Protein AF-A0A7J8NLB6-F1 (afdb_monomer_lite)

Sequence (226 aa):
MDGGCLQPILPPILSEFQRLRCRVAFHALQFRPEIQILGLRMVERLRAWGQPFLAYHPGLVRDTLAYHGCAELFQDVHTELIQYRREQMIKQGIVNDELSVESHIRRENGSCPLMPEEVGLLLRAMGYPSNTIIYVAGSQTFGGQRLLIPLRAMFANVVDRTSLCSKTELSDLVGPEPPLPPDVFKMPNPKSEEQLKEEWNRAGPRPRPLPPPPDRPVYQHEKEGW

Radius of gyration: 23.79 Å; chains: 1; bounding box: 65×46×58 Å

pLDDT: mean 84.69, std 14.05, range [34.53, 98.19]

Foldseek 3Di:
DALCVPDQPDDPVCVVVSVVVVVVVVVVDDDDPLCVVVVVLLVVLLCVVVDDAAEDEQLQDLLLCLQLQQLVVDDDVSSVSSLVNVVVCVVRVNHPDDSHDDNVVSVVVPSDGDQLLVVLVVCVVVPNQQQHAYEHDDDARRVGPVSCVNVCVSHVRYDYPPRRDDPVSVVVSDDDDDDDDPPPDDDPDDDDPVRVVVVVVVDPDDPDPDPPDPPDPCPPVNVVPD

Structure (mmCIF, N/CA/C/O backbone):
data_AF-A0A7J8NLB6-F1
#
_entry.id   AF-A0A7J8NLB6-F1
#
loop_
_atom_site.group_PDB
_atom_site.id
_atom_site.type_symbol
_atom_site.label_atom_id
_atom_site.label_alt_id
_atom_site.label_comp_id
_atom_site.label_asym_id
_atom_site.label_entity_id
_atom_site.label_seq_id
_atom_site.pdbx_PDB_ins_code
_atom_site.Cartn_x
_atom_site.Cartn_y
_atom_site.Cartn_z
_atom_site.occupancy
_atom_site.B_iso_or_equiv
_atom_site.auth_seq_id
_atom_site.auth_comp_id
_atom_site.auth_asym_id
_atom_site.auth_atom_id
_atom_site.pdbx_PDB_model_num
ATOM 1 N N . MET A 1 1 ? 18.936 9.636 -6.623 1.00 37.47 1 MET A N 1
ATOM 2 C CA . MET A 1 1 ? 18.718 8.931 -5.346 1.00 37.47 1 MET A CA 1
ATOM 3 C C . MET A 1 1 ? 18.703 7.468 -5.698 1.00 37.47 1 MET A C 1
ATOM 5 O O . MET A 1 1 ? 17.736 7.005 -6.290 1.00 37.47 1 MET A O 1
ATOM 9 N N . ASP A 1 2 ? 19.836 6.816 -5.489 1.00 37.91 2 ASP A N 1
ATOM 10 C CA . ASP A 1 2 ? 20.085 5.465 -5.973 1.00 37.91 2 ASP A CA 1
ATOM 11 C C . ASP A 1 2 ? 19.178 4.483 -5.231 1.00 37.91 2 ASP A C 1
ATOM 13 O O . ASP A 1 2 ? 18.987 4.603 -4.020 1.00 37.91 2 ASP A O 1
ATOM 17 N N . GLY A 1 3 ? 18.623 3.496 -5.937 1.00 37.25 3 GLY A N 1
ATOM 18 C CA . GLY A 1 3 ? 17.772 2.431 -5.383 1.00 37.25 3 GLY A CA 1
ATOM 19 C C . GLY A 1 3 ? 18.456 1.515 -4.354 1.00 37.25 3 GLY A C 1
ATOM 20 O O . GLY A 1 3 ? 17.951 0.432 -4.065 1.00 37.25 3 GLY A O 1
ATOM 21 N N . GLY A 1 4 ? 19.588 1.933 -3.779 1.00 40.22 4 GLY A N 1
ATOM 22 C CA . GLY A 1 4 ? 20.380 1.196 -2.798 1.00 40.22 4 GLY A CA 1
ATOM 23 C C . GLY A 1 4 ? 19.650 0.897 -1.487 1.00 40.22 4 GLY A C 1
ATOM 24 O O . GLY A 1 4 ? 20.083 0.020 -0.748 1.00 40.22 4 GLY A O 1
ATOM 25 N N . CYS A 1 5 ? 18.513 1.542 -1.202 1.00 51.91 5 CYS A N 1
ATOM 26 C CA . CYS A 1 5 ? 17.708 1.244 -0.011 1.00 51.91 5 CYS A CA 1
ATOM 27 C C . CYS A 1 5 ? 17.079 -0.162 -0.019 1.00 51.91 5 CYS A C 1
ATOM 29 O O . CYS A 1 5 ? 16.681 -0.642 1.040 1.00 51.91 5 CYS A O 1
ATOM 31 N N . LEU A 1 6 ? 16.974 -0.817 -1.183 1.00 53.84 6 LEU A N 1
ATOM 32 C CA . LEU A 1 6 ? 16.398 -2.163 -1.305 1.00 53.84 6 LEU A CA 1
ATOM 33 C C . LEU A 1 6 ? 17.451 -3.266 -1.451 1.00 53.84 6 LEU A C 1
ATOM 35 O O . LEU A 1 6 ? 17.107 -4.445 -1.377 1.00 53.84 6 LEU A O 1
ATOM 39 N N . GLN A 1 7 ? 18.724 -2.913 -1.645 1.00 64.94 7 GLN A N 1
ATOM 40 C CA . GLN A 1 7 ? 19.782 -3.909 -1.768 1.00 64.94 7 GLN A CA 1
ATOM 41 C C . GLN A 1 7 ? 20.379 -4.271 -0.400 1.00 64.94 7 GLN A C 1
ATOM 43 O O . GLN A 1 7 ? 20.517 -3.410 0.476 1.00 64.94 7 GLN A O 1
ATOM 48 N N . PRO A 1 8 ? 20.756 -5.545 -0.188 1.00 71.94 8 PRO A N 1
ATOM 49 C CA . PRO A 1 8 ? 21.536 -5.941 0.974 1.00 71.94 8 PRO A CA 1
ATOM 50 C C . PRO A 1 8 ? 22.829 -5.123 1.041 1.00 71.94 8 PRO A C 1
ATOM 52 O O . PRO A 1 8 ? 23.658 -5.184 0.141 1.00 71.94 8 PRO A O 1
ATOM 55 N N . ILE A 1 9 ? 23.014 -4.371 2.125 1.00 83.81 9 ILE A N 1
ATOM 56 C CA . ILE A 1 9 ? 24.260 -3.624 2.365 1.00 83.81 9 ILE A CA 1
ATOM 57 C C . ILE A 1 9 ? 25.364 -4.581 2.852 1.00 83.81 9 ILE A C 1
ATOM 59 O O . ILE A 1 9 ? 26.550 -4.279 2.763 1.00 83.81 9 ILE A O 1
ATOM 63 N N . LEU A 1 10 ? 24.975 -5.737 3.402 1.00 85.00 10 LEU A N 1
ATOM 64 C CA . LEU A 1 10 ? 25.894 -6.774 3.860 1.00 85.00 10 LEU A CA 1
ATOM 65 C C . LEU A 1 10 ? 26.101 -7.860 2.794 1.00 85.00 10 LEU A C 1
ATOM 67 O O . LEU A 1 10 ? 25.162 -8.178 2.060 1.00 85.00 10 LEU A O 1
ATOM 71 N N . PRO A 1 11 ? 27.298 -8.479 2.744 1.00 88.81 11 PRO A N 1
ATOM 72 C CA . PRO A 1 11 ? 27.571 -9.594 1.844 1.00 88.81 11 PRO A CA 1
ATOM 73 C C . PRO A 1 11 ? 26.657 -10.800 2.137 1.00 88.81 11 PRO A C 1
ATOM 75 O O . PRO A 1 11 ? 26.217 -10.964 3.279 1.00 88.81 11 PRO A O 1
ATOM 78 N N . PRO A 1 12 ? 26.426 -11.698 1.156 1.00 87.81 12 PRO A N 1
ATOM 79 C CA . PRO A 1 12 ? 25.504 -12.833 1.295 1.00 87.81 12 PRO A CA 1
ATOM 80 C C . PRO A 1 12 ? 25.773 -13.741 2.502 1.00 87.81 12 PRO A C 1
ATOM 82 O O . PRO A 1 12 ? 24.835 -14.256 3.101 1.00 87.81 12 PRO A O 1
ATOM 85 N N . ILE A 1 13 ? 27.039 -13.889 2.912 1.00 92.62 13 ILE A N 1
ATOM 86 C CA . ILE A 1 13 ? 27.434 -14.668 4.099 1.00 92.62 13 ILE A CA 1
ATOM 87 C C . ILE A 1 13 ? 26.861 -14.112 5.417 1.00 92.62 13 ILE A C 1
ATOM 89 O O . ILE A 1 13 ? 26.764 -14.831 6.406 1.00 92.62 13 ILE A O 1
ATOM 93 N N . LEU A 1 14 ? 26.446 -12.843 5.435 1.00 92.38 14 LEU A N 1
ATOM 94 C CA . LEU A 1 14 ? 25.824 -12.167 6.574 1.00 92.38 14 LEU A CA 1
ATOM 95 C C . LEU A 1 14 ? 24.315 -11.948 6.366 1.00 92.38 14 LEU A C 1
ATOM 97 O O . LEU A 1 14 ? 23.741 -11.017 6.937 1.00 92.38 14 LEU A O 1
ATOM 101 N N . SER A 1 15 ? 23.652 -12.790 5.565 1.00 86.94 15 SER A N 1
ATOM 102 C CA . SER A 1 15 ? 22.213 -12.685 5.274 1.00 86.94 15 SER A CA 1
ATOM 103 C C . SER A 1 15 ? 21.348 -12.589 6.532 1.00 86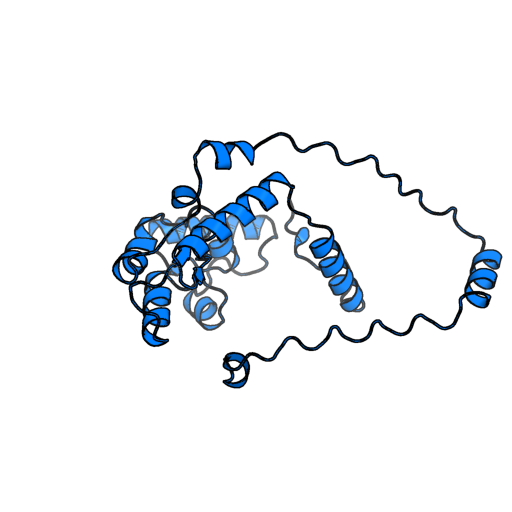.94 15 SER A C 1
ATOM 105 O O . SER A 1 15 ? 20.421 -11.782 6.583 1.00 86.94 15 SER A O 1
ATOM 107 N N . GLU A 1 16 ? 21.674 -13.356 7.574 1.00 87.06 16 GLU A N 1
ATOM 108 C CA . GLU A 1 16 ? 20.947 -13.331 8.848 1.00 87.06 16 GLU A CA 1
ATOM 109 C C . GLU A 1 16 ? 21.088 -11.989 9.573 1.00 87.06 16 GLU A C 1
ATOM 111 O O . GLU A 1 16 ? 20.113 -11.465 10.112 1.00 87.06 16 GLU A O 1
ATOM 116 N N . PHE A 1 17 ? 22.265 -11.362 9.512 1.00 86.81 17 PHE A N 1
ATOM 117 C CA . PHE A 1 17 ? 22.451 -10.019 10.057 1.00 86.81 17 PHE A CA 1
ATOM 118 C C . PHE A 1 17 ? 21.710 -8.972 9.231 1.00 86.81 17 PHE A C 1
ATOM 120 O O . PHE A 1 17 ? 21.140 -8.046 9.804 1.00 86.81 17 PHE A O 1
ATOM 127 N N . GLN A 1 18 ? 21.659 -9.114 7.904 1.00 86.06 18 GLN A N 1
ATOM 128 C CA . GLN A 1 18 ? 20.870 -8.212 7.066 1.00 86.06 18 GLN A CA 1
ATOM 129 C C . GLN A 1 18 ? 19.372 -8.337 7.385 1.00 86.06 18 GLN A C 1
ATOM 131 O O . GLN A 1 18 ? 18.700 -7.320 7.540 1.00 86.06 18 GLN A O 1
ATOM 136 N N . ARG A 1 19 ? 18.856 -9.561 7.575 1.00 84.38 19 ARG A N 1
ATOM 137 C CA . ARG A 1 19 ? 17.471 -9.808 8.018 1.00 84.38 19 ARG A CA 1
ATOM 138 C C . ARG A 1 19 ? 17.193 -9.182 9.382 1.00 84.38 19 ARG A C 1
ATOM 140 O O . ARG A 1 19 ? 16.172 -8.513 9.544 1.00 84.38 19 ARG A O 1
ATOM 147 N N . LEU A 1 20 ? 18.111 -9.345 10.338 1.00 87.00 20 LEU A N 1
ATOM 148 C CA . LEU A 1 20 ? 18.010 -8.707 11.648 1.00 87.00 20 LEU A CA 1
ATOM 149 C C . LEU A 1 20 ? 17.974 -7.180 11.519 1.00 87.00 20 LEU A C 1
ATOM 151 O O . LEU A 1 20 ? 17.089 -6.554 12.092 1.00 87.00 20 LEU A O 1
ATOM 155 N N . ARG A 1 21 ? 18.871 -6.580 10.724 1.00 87.06 21 ARG A N 1
ATOM 156 C CA . ARG A 1 21 ? 18.883 -5.132 10.454 1.00 87.06 21 ARG A CA 1
ATOM 157 C C . ARG A 1 21 ? 17.550 -4.651 9.890 1.00 87.06 21 ARG A C 1
ATOM 159 O O . ARG A 1 21 ? 17.009 -3.678 10.403 1.00 87.06 21 ARG A O 1
ATOM 166 N N . CYS A 1 22 ? 17.004 -5.336 8.885 1.00 84.50 22 CYS A N 1
ATOM 167 C CA . CYS A 1 22 ? 15.704 -4.996 8.306 1.00 84.50 22 CYS A CA 1
ATOM 168 C C . CYS A 1 22 ? 14.578 -5.087 9.344 1.00 84.50 22 CYS A C 1
ATOM 170 O O . CYS A 1 22 ? 13.753 -4.182 9.422 1.00 84.50 22 CYS A O 1
ATOM 172 N N . ARG A 1 23 ? 14.563 -6.135 10.179 1.00 85.88 23 ARG A N 1
ATOM 173 C CA . ARG A 1 23 ? 13.560 -6.297 11.241 1.00 85.88 23 ARG A CA 1
ATOM 174 C C . ARG A 1 23 ? 13.677 -5.206 12.308 1.00 85.88 23 ARG A C 1
ATOM 176 O O . ARG A 1 23 ? 12.663 -4.635 12.693 1.00 85.88 23 ARG A O 1
ATOM 183 N N . VAL A 1 24 ? 14.890 -4.884 12.762 1.00 88.75 24 VAL A N 1
ATOM 184 C CA . VAL A 1 24 ? 15.117 -3.798 13.731 1.00 88.75 24 VAL A CA 1
ATOM 185 C C . VAL A 1 24 ? 14.703 -2.454 13.138 1.00 88.75 24 VAL A C 1
ATOM 187 O O . VAL A 1 24 ? 13.986 -1.713 13.798 1.00 88.75 24 VAL A O 1
ATOM 190 N N . ALA A 1 25 ? 15.080 -2.164 11.890 1.00 87.56 25 ALA A N 1
ATOM 191 C CA . ALA A 1 25 ? 14.668 -0.942 11.205 1.00 87.56 25 ALA A CA 1
ATOM 192 C C . A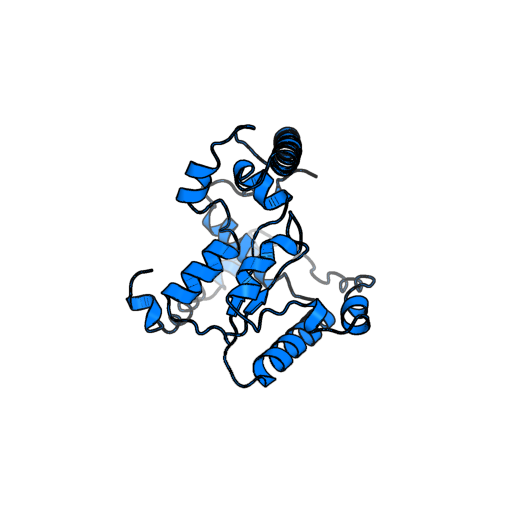LA A 1 25 ? 13.140 -0.853 11.077 1.00 87.56 25 ALA A C 1
ATOM 194 O O . ALA A 1 25 ? 12.564 0.181 11.390 1.00 87.56 25 ALA A O 1
ATOM 195 N N . PHE A 1 26 ? 12.473 -1.949 10.704 1.00 86.00 26 PHE A N 1
ATOM 196 C CA . PHE A 1 26 ? 11.014 -2.011 10.645 1.00 86.00 26 PHE A CA 1
ATOM 197 C C . PHE A 1 26 ? 10.359 -1.730 12.004 1.00 86.00 26 PHE A C 1
ATOM 199 O O . PHE A 1 26 ? 9.407 -0.964 12.069 1.00 86.00 26 PHE A O 1
ATOM 206 N N . HIS A 1 27 ? 10.876 -2.295 13.098 1.00 83.88 27 HIS A N 1
ATOM 207 C CA . HIS A 1 27 ? 10.348 -2.013 14.438 1.00 83.88 27 HIS A CA 1
ATOM 208 C C . HIS A 1 27 ? 10.673 -0.599 14.934 1.00 83.88 27 HIS A C 1
ATOM 210 O O . HIS A 1 27 ? 9.910 -0.038 15.719 1.00 83.88 27 HIS A O 1
ATOM 216 N N . ALA A 1 28 ? 11.792 -0.024 14.493 1.00 87.56 28 ALA A N 1
ATOM 217 C CA . ALA A 1 28 ? 12.157 1.353 14.800 1.00 87.56 28 ALA A CA 1
ATOM 218 C C . ALA A 1 28 ? 11.281 2.368 14.047 1.00 87.56 28 ALA A C 1
ATOM 220 O O . ALA A 1 28 ? 11.080 3.477 14.540 1.00 87.56 28 ALA A O 1
ATOM 221 N N . LEU A 1 29 ? 10.725 1.995 12.886 1.00 86.31 29 LEU A N 1
ATOM 222 C CA . LEU A 1 29 ? 9.734 2.797 12.174 1.00 86.31 29 LEU A CA 1
ATOM 223 C C . LEU A 1 29 ? 8.426 2.827 12.972 1.00 86.31 29 LEU A C 1
ATOM 225 O O . LEU A 1 29 ? 7.624 1.896 12.949 1.00 86.31 29 LEU A O 1
ATOM 229 N N . GLN A 1 30 ? 8.215 3.931 13.679 1.00 84.44 30 GLN A N 1
ATOM 230 C CA . GLN A 1 30 ? 7.000 4.201 14.435 1.00 84.44 30 GLN A CA 1
ATOM 231 C C . GLN A 1 30 ? 6.209 5.306 13.741 1.00 84.44 30 GLN A C 1
ATOM 233 O O . GLN A 1 30 ? 6.761 6.333 13.344 1.00 84.44 30 GLN A O 1
ATOM 238 N N . PHE A 1 31 ? 4.901 5.102 13.596 1.00 87.06 31 PHE A N 1
ATOM 239 C CA . PHE A 1 31 ? 4.024 6.163 13.120 1.00 87.06 31 PHE A CA 1
ATOM 240 C C . PHE A 1 31 ? 3.966 7.298 14.136 1.00 87.06 31 PHE A C 1
ATOM 242 O O . PHE A 1 31 ? 3.951 7.070 15.346 1.00 87.06 31 PHE A O 1
ATOM 249 N N . ARG A 1 32 ? 3.855 8.523 13.626 1.00 87.94 32 ARG A N 1
ATOM 250 C CA . ARG A 1 32 ? 3.543 9.686 14.449 1.00 87.94 32 ARG A CA 1
ATOM 251 C C . ARG A 1 32 ? 2.242 9.467 15.243 1.00 87.94 32 ARG A C 1
ATOM 253 O O . ARG A 1 32 ? 1.313 8.863 14.691 1.00 87.94 32 ARG A O 1
ATOM 260 N N . PRO A 1 33 ? 2.134 9.983 16.483 1.00 89.12 33 PRO A N 1
ATOM 261 C CA . PRO A 1 33 ? 0.933 9.820 17.303 1.00 89.12 33 PRO A CA 1
ATOM 262 C C . PRO A 1 33 ? -0.354 10.242 16.588 1.00 89.12 33 PRO A C 1
ATOM 264 O O . PRO A 1 33 ? -1.372 9.568 16.696 1.00 89.12 33 PRO A O 1
ATOM 267 N N . GLU A 1 34 ? -0.309 11.307 15.790 1.00 90.62 34 GLU A N 1
ATOM 268 C CA . GLU A 1 34 ? -1.457 11.820 15.040 1.00 90.62 34 GLU A CA 1
ATOM 269 C C . GLU A 1 34 ? -1.964 10.805 13.999 1.00 90.62 34 GLU A C 1
ATOM 271 O O . GLU A 1 34 ? -3.172 10.592 13.872 1.00 90.62 34 GLU A O 1
ATOM 276 N N . ILE A 1 35 ? -1.048 10.107 13.314 1.00 91.88 35 ILE A N 1
ATOM 277 C CA . ILE A 1 35 ? -1.379 9.033 12.362 1.00 91.88 35 ILE A CA 1
ATOM 278 C C . ILE A 1 35 ? -1.997 7.845 13.104 1.00 91.88 35 ILE A C 1
ATOM 280 O O . ILE A 1 35 ? -2.984 7.278 12.636 1.00 91.88 35 ILE A O 1
ATOM 284 N N . GLN A 1 36 ? -1.443 7.473 14.262 1.00 93.50 36 GLN A N 1
ATOM 285 C CA . GLN A 1 36 ? -1.965 6.370 15.073 1.00 93.50 36 GLN A CA 1
ATOM 286 C C . GLN A 1 36 ? -3.382 6.666 15.577 1.00 93.50 36 GLN A C 1
ATOM 288 O O . GLN A 1 36 ? -4.269 5.825 15.437 1.00 93.50 36 GLN A O 1
ATOM 293 N N . ILE A 1 37 ? -3.613 7.872 16.104 1.00 94.75 37 ILE A N 1
ATOM 294 C CA . ILE A 1 37 ? -4.920 8.319 16.603 1.00 94.75 37 ILE A CA 1
ATOM 295 C C . ILE A 1 37 ? -5.957 8.301 15.479 1.00 94.75 37 ILE A C 1
ATOM 297 O O . ILE A 1 37 ? -7.044 7.746 15.657 1.00 94.75 37 ILE A O 1
ATOM 301 N N . LEU A 1 38 ? -5.634 8.866 14.309 1.00 95.44 38 LEU A N 1
ATOM 302 C CA . LEU A 1 38 ? -6.577 8.860 13.193 1.00 95.44 38 LEU A CA 1
ATOM 303 C C . LEU A 1 38 ? -6.810 7.443 12.656 1.00 95.44 38 LEU A C 1
ATOM 305 O O . LEU A 1 38 ? -7.952 7.080 12.382 1.00 95.44 38 LEU A O 1
ATOM 309 N N . GLY A 1 39 ? -5.762 6.623 12.553 1.00 94.94 39 GLY A N 1
ATOM 310 C CA . GLY A 1 39 ? -5.868 5.229 12.124 1.00 94.94 39 GLY A CA 1
ATOM 311 C C . GLY A 1 39 ? -6.787 4.403 13.028 1.00 94.94 39 GLY A C 1
ATOM 312 O O . GLY A 1 39 ? -7.656 3.688 12.530 1.00 94.94 39 GLY A O 1
ATOM 313 N N . LEU A 1 40 ? -6.666 4.554 14.351 1.00 96.56 40 LEU A N 1
ATOM 314 C CA . LEU A 1 40 ? -7.569 3.925 15.319 1.00 96.56 40 LEU A CA 1
ATOM 315 C C . LEU A 1 40 ? -9.012 4.393 15.125 1.00 96.56 40 LEU A C 1
ATOM 317 O O . LEU A 1 40 ? -9.915 3.564 15.020 1.00 96.56 40 LEU A O 1
ATOM 321 N N . ARG A 1 41 ? -9.224 5.703 14.971 1.00 97.12 41 ARG A N 1
ATOM 322 C CA . ARG A 1 41 ? -10.553 6.277 14.729 1.00 97.12 41 ARG A CA 1
ATOM 323 C C . ARG A 1 41 ? -11.189 5.758 13.435 1.00 97.12 41 ARG A C 1
ATOM 325 O O . ARG A 1 41 ? -12.389 5.496 13.398 1.00 97.12 41 ARG A O 1
ATOM 332 N N . MET A 1 42 ? -10.408 5.573 12.370 1.00 96.62 42 MET A N 1
ATOM 333 C CA . MET A 1 42 ? -10.890 4.958 11.126 1.00 96.62 42 MET A CA 1
ATOM 334 C C . MET A 1 42 ? -11.353 3.515 11.352 1.00 96.62 42 MET A C 1
ATOM 336 O O . MET A 1 42 ? -12.416 3.128 10.867 1.00 96.62 42 MET A O 1
ATOM 340 N N . VAL A 1 43 ? -10.585 2.730 12.111 1.00 96.31 43 VAL A N 1
ATOM 341 C CA . VAL A 1 43 ? -10.949 1.348 12.457 1.00 96.31 43 VAL A CA 1
ATOM 342 C C . VAL A 1 43 ? -12.209 1.308 13.323 1.00 96.31 43 VAL A C 1
ATOM 344 O O . VAL A 1 43 ? -13.074 0.467 13.089 1.00 96.31 43 VAL A O 1
ATOM 347 N N . GLU A 1 44 ? -12.357 2.220 14.284 1.00 96.69 44 GLU A N 1
ATOM 348 C CA . GLU A 1 44 ? -13.576 2.357 15.092 1.00 96.69 44 GLU A CA 1
ATOM 349 C C . GLU A 1 44 ? -14.799 2.661 14.222 1.00 96.69 44 GLU A C 1
ATOM 351 O O . GLU A 1 44 ? -15.820 1.989 14.351 1.00 96.69 44 GLU A O 1
ATOM 356 N N . ARG A 1 45 ? -14.682 3.608 13.282 1.00 96.75 45 ARG A N 1
ATOM 357 C CA . ARG A 1 45 ? -15.753 3.951 12.328 1.00 96.75 45 ARG A CA 1
ATOM 358 C C . ARG A 1 45 ? -16.165 2.758 11.470 1.00 96.75 45 ARG A C 1
ATOM 360 O O . ARG A 1 45 ? -17.356 2.530 11.301 1.00 96.75 45 ARG A O 1
ATOM 367 N N . LEU A 1 46 ? -15.200 1.990 10.963 1.00 96.69 46 LEU A N 1
ATOM 368 C CA . LEU A 1 46 ? -15.467 0.773 10.190 1.00 96.69 46 LEU A CA 1
ATOM 369 C C . LEU A 1 46 ? -16.162 -0.298 11.042 1.00 96.69 46 LEU A C 1
ATOM 371 O O . LEU A 1 46 ? -17.135 -0.904 10.603 1.00 96.69 46 LEU A O 1
ATOM 375 N N . ARG A 1 47 ? -15.703 -0.510 12.281 1.00 95.50 47 ARG A N 1
ATOM 376 C CA . ARG A 1 47 ? -16.300 -1.486 13.210 1.00 95.50 47 ARG A CA 1
ATOM 377 C C . ARG A 1 47 ? -17.691 -1.080 13.694 1.00 95.50 47 ARG A C 1
ATOM 379 O O . ARG A 1 47 ? -18.512 -1.955 13.955 1.00 95.50 47 ARG A O 1
ATOM 386 N N . ALA A 1 48 ? -17.979 0.218 13.777 1.00 96.44 48 ALA A N 1
ATOM 387 C CA . ALA A 1 48 ? -19.286 0.737 14.181 1.00 96.44 48 ALA A CA 1
ATOM 388 C C . ALA A 1 48 ? -20.426 0.321 13.233 1.00 96.44 48 ALA A C 1
ATOM 390 O O . ALA A 1 48 ? -21.590 0.391 13.612 1.00 96.44 48 ALA A O 1
ATOM 391 N N . TRP A 1 49 ? -20.108 -0.158 12.026 1.00 94.31 49 TRP A N 1
ATOM 392 C CA . TRP A 1 49 ? -21.091 -0.695 11.083 1.00 94.31 49 TRP A CA 1
ATOM 393 C C . TRP A 1 49 ? -21.606 -2.089 11.485 1.00 94.31 49 TRP A C 1
ATOM 395 O O . TRP A 1 49 ? -22.486 -2.631 10.820 1.00 94.31 49 TRP A O 1
ATOM 405 N N . GLY A 1 50 ? -21.069 -2.681 12.559 1.00 94.56 50 GLY A N 1
ATOM 406 C CA . GLY A 1 50 ? -21.601 -3.899 13.175 1.00 94.56 50 GLY A CA 1
ATOM 407 C C . GLY A 1 50 ? -21.224 -5.205 12.473 1.00 94.56 50 GLY A C 1
ATOM 408 O O . GLY A 1 50 ? -21.791 -6.245 12.795 1.00 94.56 50 GLY A O 1
ATOM 409 N N . GLN A 1 51 ? -20.276 -5.180 11.534 1.00 93.56 51 GLN A N 1
ATOM 410 C CA . GLN A 1 51 ? -19.807 -6.364 10.809 1.00 93.56 51 GLN A CA 1
ATOM 411 C C . GLN A 1 51 ? -18.300 -6.280 10.504 1.00 93.56 51 GLN A C 1
ATOM 413 O O . GLN A 1 51 ? -17.728 -5.184 10.534 1.00 93.56 51 GLN A O 1
ATOM 418 N N . PRO A 1 52 ? -17.634 -7.413 10.212 1.00 94.81 52 PRO A N 1
ATOM 419 C CA . PRO A 1 52 ? -16.250 -7.412 9.753 1.00 94.81 52 PRO A CA 1
ATOM 420 C C . PRO A 1 52 ? -16.073 -6.611 8.457 1.00 94.81 52 PRO A C 1
ATOM 422 O O . PRO A 1 52 ? -16.974 -6.546 7.621 1.00 94.81 52 PRO A O 1
ATOM 425 N N . PHE A 1 53 ? -14.883 -6.043 8.273 1.00 96.88 53 PHE A N 1
ATOM 426 C CA . PHE A 1 53 ? -14.491 -5.373 7.036 1.00 96.88 53 PHE A CA 1
ATOM 427 C C . PHE A 1 53 ? -13.230 -6.013 6.454 1.00 96.88 53 PHE A C 1
ATOM 429 O O . PHE A 1 53 ? -12.394 -6.544 7.188 1.00 96.88 53 PHE A O 1
ATOM 436 N N . LEU A 1 54 ? -13.081 -5.925 5.136 1.00 97.19 54 LEU A N 1
ATOM 437 C CA . LEU A 1 54 ? -11.892 -6.343 4.404 1.00 97.19 54 LEU A CA 1
ATOM 438 C C . LEU A 1 54 ? -11.060 -5.113 4.040 1.00 97.19 54 LEU A C 1
ATOM 440 O O . LEU A 1 54 ? -11.585 -4.146 3.495 1.00 97.19 54 LEU A O 1
ATOM 444 N N . ALA A 1 55 ? -9.760 -5.141 4.323 1.00 96.69 55 ALA A N 1
ATOM 445 C CA . ALA A 1 55 ? -8.831 -4.121 3.848 1.00 96.69 55 ALA A CA 1
ATOM 446 C C . ALA A 1 55 ? -8.210 -4.578 2.521 1.00 96.69 55 ALA A C 1
ATOM 448 O O . ALA A 1 55 ? -7.538 -5.604 2.469 1.00 96.69 55 ALA A O 1
ATOM 449 N N . TYR A 1 56 ? -8.432 -3.814 1.456 1.00 95.44 56 TYR A N 1
ATOM 450 C CA . TYR A 1 56 ? -7.940 -4.104 0.113 1.00 95.44 56 TYR A CA 1
ATOM 451 C C . TYR A 1 56 ? -6.985 -3.002 -0.335 1.00 95.44 56 TYR A C 1
ATOM 453 O O . TYR A 1 56 ? -7.388 -1.851 -0.474 1.00 95.44 56 TYR A O 1
ATOM 461 N N . HIS A 1 57 ? -5.722 -3.339 -0.589 1.00 94.44 57 HIS A N 1
ATOM 462 C CA . HIS A 1 57 ? -4.793 -2.435 -1.259 1.00 94.44 57 HIS A CA 1
ATOM 463 C C . HIS A 1 57 ? -4.668 -2.853 -2.733 1.00 94.44 57 HIS A C 1
ATOM 465 O O . HIS A 1 57 ? -4.135 -3.927 -3.002 1.00 94.44 57 HIS A O 1
ATOM 471 N N . PRO A 1 58 ? -5.077 -2.011 -3.704 1.00 91.44 58 PRO A N 1
ATOM 472 C CA . PRO A 1 58 ? -5.047 -2.400 -5.114 1.00 91.44 58 PRO A CA 1
ATOM 473 C C . PRO A 1 58 ? -3.654 -2.643 -5.706 1.00 91.44 58 PRO A C 1
ATOM 475 O O . PRO A 1 58 ? -3.555 -3.237 -6.768 1.00 91.44 58 PRO A O 1
ATOM 478 N N . GLY A 1 59 ? -2.578 -2.117 -5.112 1.00 89.00 59 GLY A N 1
ATOM 479 C CA . GLY A 1 59 ? -1.223 -2.198 -5.682 1.00 89.00 59 GLY A CA 1
ATOM 480 C C . GLY A 1 59 ? -1.021 -1.474 -7.025 1.00 89.00 59 GLY A C 1
ATOM 481 O O . GLY A 1 59 ? 0.099 -1.398 -7.519 1.00 89.00 59 GLY A O 1
ATOM 482 N N . LEU A 1 60 ? -2.075 -0.896 -7.609 1.00 90.44 60 LEU A N 1
ATOM 483 C CA . LEU A 1 60 ? -2.050 -0.170 -8.880 1.00 90.44 60 LEU A CA 1
ATOM 484 C C . LEU A 1 60 ? -1.452 1.230 -8.698 1.00 90.44 60 LEU A C 1
ATOM 486 O O . LEU A 1 60 ? -2.143 2.239 -8.806 1.00 90.44 60 LEU A O 1
ATOM 490 N N . VAL A 1 61 ? -0.165 1.301 -8.383 1.00 91.19 61 VAL A N 1
ATOM 491 C CA . VAL A 1 61 ? 0.604 2.547 -8.296 1.00 91.19 61 VAL A CA 1
ATOM 492 C C . VAL A 1 61 ? 1.597 2.565 -9.449 1.00 91.19 61 VAL A C 1
ATOM 494 O O . VAL A 1 61 ? 2.241 1.555 -9.720 1.00 91.19 61 VAL A O 1
ATOM 497 N N . ARG A 1 62 ? 1.745 3.714 -10.122 1.00 91.06 62 ARG A N 1
ATOM 498 C CA . ARG A 1 62 ? 2.592 3.858 -11.322 1.00 91.06 62 ARG A CA 1
ATOM 499 C C . ARG A 1 62 ? 3.994 3.272 -11.133 1.00 91.06 62 ARG A C 1
ATOM 501 O O . ARG A 1 62 ? 4.491 2.571 -12.004 1.00 91.06 62 ARG A O 1
ATOM 508 N N . ASP A 1 63 ? 4.615 3.555 -9.994 1.00 90.88 63 ASP A N 1
ATOM 509 C CA . ASP A 1 63 ? 5.980 3.115 -9.713 1.00 90.88 63 ASP A CA 1
ATOM 510 C C . ASP A 1 63 ? 6.057 1.603 -9.449 1.00 90.88 63 ASP A C 1
ATOM 512 O O . ASP A 1 63 ? 6.958 0.954 -9.965 1.00 90.88 63 ASP A O 1
ATOM 516 N N . THR A 1 64 ? 5.084 1.020 -8.741 1.00 90.25 64 THR A N 1
ATOM 517 C CA . THR A 1 64 ? 4.985 -0.438 -8.538 1.00 90.25 64 THR A CA 1
ATOM 518 C C . THR A 1 64 ? 4.781 -1.171 -9.863 1.00 90.25 64 THR A C 1
ATOM 520 O O . THR A 1 64 ? 5.479 -2.138 -10.157 1.00 90.25 64 THR A O 1
ATOM 523 N N . LEU A 1 65 ? 3.871 -0.671 -10.701 1.00 91.88 65 LEU A N 1
ATOM 524 C CA . LEU A 1 65 ? 3.600 -1.224 -12.028 1.00 91.88 65 LEU A CA 1
ATOM 525 C C . LEU A 1 65 ? 4.841 -1.159 -12.931 1.00 91.88 65 LEU A C 1
ATOM 527 O O . LEU A 1 65 ? 5.168 -2.138 -13.595 1.00 91.88 65 LEU A O 1
ATOM 531 N N . ALA A 1 66 ? 5.566 -0.037 -12.919 1.00 93.06 66 ALA A N 1
ATOM 532 C CA . ALA A 1 66 ? 6.811 0.123 -13.671 1.00 93.06 66 ALA A CA 1
ATOM 533 C C . ALA A 1 66 ? 7.930 -0.790 -13.157 1.00 93.06 66 ALA A C 1
ATOM 535 O O . ALA A 1 66 ? 8.641 -1.399 -13.957 1.00 93.06 66 ALA A O 1
ATOM 536 N N . TYR A 1 67 ? 8.058 -0.931 -11.836 1.00 92.38 67 TYR A N 1
ATOM 537 C CA . TYR A 1 67 ? 9.056 -1.789 -11.205 1.00 92.38 67 TYR A CA 1
ATOM 538 C C . TYR A 1 67 ? 8.878 -3.264 -11.588 1.00 92.38 67 TYR A C 1
ATOM 540 O O . TYR A 1 67 ? 9.847 -3.927 -11.956 1.00 92.38 67 TYR A O 1
ATOM 548 N N . HIS A 1 68 ? 7.639 -3.763 -11.585 1.00 91.56 68 HIS A N 1
ATOM 549 C CA . HIS A 1 68 ? 7.334 -5.154 -11.942 1.00 91.56 68 HIS A CA 1
ATOM 550 C C . HIS A 1 68 ? 7.134 -5.394 -13.447 1.00 91.56 68 HIS A C 1
ATOM 552 O O . HIS A 1 68 ? 7.058 -6.546 -13.865 1.00 91.56 68 HIS A O 1
ATOM 558 N N . GLY A 1 69 ? 7.087 -4.335 -14.264 1.00 91.81 69 GLY A N 1
ATOM 559 C CA . GLY A 1 69 ? 6.915 -4.449 -15.715 1.00 91.81 69 GLY A CA 1
ATOM 560 C C . GLY A 1 69 ? 5.476 -4.746 -16.142 1.00 91.81 69 GLY A C 1
ATOM 561 O O . GLY A 1 69 ? 5.265 -5.371 -17.168 1.00 91.81 69 GLY A O 1
ATOM 562 N N . CYS A 1 70 ? 4.482 -4.297 -15.375 1.00 91.56 70 CYS A N 1
ATOM 563 C CA . CYS A 1 70 ? 3.060 -4.609 -15.565 1.00 91.56 70 CYS A CA 1
ATOM 564 C C . CYS A 1 70 ? 2.348 -3.625 -16.511 1.00 91.56 70 CYS A C 1
ATOM 566 O O . CYS A 1 70 ? 1.266 -3.118 -16.200 1.00 91.56 70 CYS A O 1
ATOM 568 N N . ALA A 1 71 ? 2.987 -3.274 -17.628 1.00 86.75 71 ALA A N 1
ATOM 569 C CA . ALA A 1 71 ? 2.502 -2.226 -18.525 1.00 86.75 71 ALA A CA 1
ATOM 570 C C . ALA A 1 71 ? 1.254 -2.649 -19.324 1.00 86.75 71 ALA A C 1
ATOM 572 O O . ALA A 1 71 ? 0.406 -1.808 -19.624 1.00 86.75 71 ALA A O 1
ATOM 573 N N . GLU A 1 72 ? 1.113 -3.941 -19.626 1.00 83.88 72 GLU A N 1
ATOM 574 C CA . GLU A 1 72 ? 0.048 -4.482 -20.490 1.00 83.88 72 GLU A CA 1
ATOM 575 C C . GLU A 1 72 ? -1.272 -4.723 -19.732 1.00 83.88 72 GLU A C 1
ATOM 577 O O . GLU A 1 72 ? -2.249 -5.185 -20.311 1.00 83.88 72 GLU A O 1
ATOM 582 N N . LEU A 1 73 ? -1.340 -4.385 -18.436 1.00 80.12 73 LEU A N 1
ATOM 583 C CA . LEU A 1 73 ? -2.594 -4.412 -17.663 1.00 80.12 73 LEU A CA 1
ATOM 584 C C . LEU A 1 73 ? -3.577 -3.300 -18.066 1.00 80.12 73 LEU A C 1
ATOM 586 O O . LEU A 1 73 ? -4.745 -3.331 -17.677 1.00 80.12 73 LEU A O 1
ATOM 590 N N . PHE A 1 74 ? -3.105 -2.282 -18.784 1.00 79.00 74 PHE A N 1
ATOM 591 C CA . PHE A 1 74 ? -3.880 -1.097 -19.136 1.00 79.00 74 PHE A CA 1
ATOM 592 C C . PHE A 1 74 ? -3.897 -0.868 -20.649 1.00 79.00 74 PHE A C 1
ATOM 594 O O . PHE A 1 74 ? -3.128 -1.465 -21.389 1.00 79.00 74 PHE A O 1
ATOM 601 N N . GLN A 1 75 ? -4.777 0.028 -21.100 1.00 76.19 75 GLN A N 1
ATOM 602 C CA . GLN A 1 75 ? -4.874 0.438 -22.504 1.00 76.19 75 GLN A CA 1
ATOM 603 C C . GLN A 1 75 ? -3.806 1.481 -22.875 1.00 76.19 75 GLN A C 1
ATOM 605 O O . GLN A 1 75 ? -3.568 2.417 -22.100 1.00 76.19 75 GLN A O 1
ATOM 610 N N . ASP A 1 76 ? -3.265 1.338 -24.088 1.00 71.06 76 ASP A N 1
ATOM 611 C CA . ASP A 1 76 ? -2.409 2.229 -24.888 1.00 71.06 76 ASP A CA 1
ATOM 612 C C . ASP A 1 76 ? -1.618 3.284 -24.092 1.00 71.06 76 ASP A C 1
ATOM 614 O O . ASP A 1 76 ? -0.491 3.049 -23.660 1.00 71.06 76 ASP A O 1
ATOM 618 N N . VAL A 1 77 ? -2.221 4.448 -23.830 1.00 78.00 77 VAL A N 1
ATOM 619 C CA . VAL A 1 77 ? -1.555 5.593 -23.179 1.00 78.00 77 VAL A CA 1
ATOM 620 C C . VAL A 1 77 ? -0.998 5.245 -21.791 1.00 78.00 77 VAL A C 1
ATOM 622 O O . VAL A 1 77 ? 0.030 5.766 -21.364 1.00 78.00 77 VAL A O 1
ATOM 625 N N . HIS A 1 78 ? -1.666 4.363 -21.049 1.00 84.12 78 HIS A N 1
ATOM 626 C CA . HIS A 1 78 ? -1.206 3.960 -19.721 1.00 84.12 78 HIS A CA 1
ATOM 627 C C . HIS A 1 78 ? 0.022 3.051 -19.809 1.00 84.12 78 HIS A C 1
ATOM 629 O O . HIS A 1 78 ? 0.920 3.172 -18.977 1.00 84.12 78 HIS A O 1
ATOM 635 N N . THR A 1 79 ? 0.079 2.186 -20.822 1.00 87.19 79 THR A N 1
ATOM 636 C CA . THR A 1 79 ? 1.210 1.293 -21.088 1.00 87.19 79 THR A CA 1
ATOM 637 C C . THR A 1 79 ? 2.474 2.100 -21.364 1.00 87.19 79 THR A C 1
ATOM 639 O O . THR A 1 79 ? 3.495 1.862 -20.719 1.00 87.19 79 THR A O 1
ATOM 642 N N . GLU A 1 80 ? 2.388 3.124 -22.218 1.00 89.12 80 GLU A N 1
ATOM 643 C CA . GLU A 1 80 ? 3.514 4.019 -22.521 1.00 89.12 80 GLU A CA 1
ATOM 644 C C . GLU A 1 80 ? 4.030 4.741 -21.269 1.00 89.12 80 GLU A C 1
ATOM 646 O O . GLU A 1 80 ? 5.236 4.821 -21.042 1.00 89.12 80 GLU A O 1
ATOM 651 N N . LEU A 1 81 ? 3.132 5.217 -20.399 1.00 91.38 81 LEU A N 1
ATOM 652 C CA . LEU A 1 81 ? 3.519 5.873 -19.144 1.00 91.38 81 LEU A CA 1
ATOM 653 C C . LEU A 1 81 ? 4.250 4.925 -18.182 1.00 91.38 81 LEU A C 1
ATOM 655 O O . LEU A 1 81 ? 5.187 5.350 -17.495 1.00 91.38 81 LEU A O 1
ATOM 659 N N . ILE A 1 82 ? 3.832 3.658 -18.112 1.00 91.94 82 ILE A N 1
ATOM 660 C CA . ILE A 1 82 ? 4.505 2.636 -17.300 1.00 91.94 82 ILE A CA 1
ATOM 661 C C . ILE A 1 82 ? 5.875 2.293 -17.888 1.00 91.94 82 ILE A C 1
ATOM 663 O O . ILE A 1 82 ? 6.860 2.271 -17.146 1.00 91.94 82 ILE A O 1
ATOM 667 N N . GLN A 1 83 ? 5.964 2.093 -19.204 1.00 92.06 83 GLN A N 1
ATOM 668 C CA . GLN A 1 83 ? 7.225 1.814 -19.896 1.00 92.06 83 GLN A CA 1
ATOM 669 C C . GLN A 1 83 ? 8.211 2.975 -19.761 1.00 92.06 83 GLN A C 1
ATOM 671 O O . GLN A 1 83 ? 9.358 2.759 -19.375 1.00 92.06 83 GLN A O 1
ATOM 676 N N . TYR A 1 84 ? 7.756 4.214 -19.965 1.00 93.50 84 TYR A N 1
ATOM 677 C CA . TYR A 1 84 ? 8.571 5.408 -19.756 1.00 93.50 84 TYR A CA 1
ATOM 678 C C . TYR A 1 84 ? 9.104 5.468 -18.322 1.00 93.50 84 TYR A C 1
ATOM 680 O O . TYR A 1 84 ? 10.297 5.672 -18.102 1.00 93.50 84 TYR A O 1
ATOM 688 N N . ARG A 1 85 ? 8.249 5.238 -17.314 1.00 94.31 85 ARG A N 1
ATOM 689 C CA . ARG A 1 85 ? 8.691 5.230 -15.912 1.00 94.31 85 ARG A CA 1
ATOM 690 C C . ARG A 1 85 ? 9.714 4.124 -15.644 1.00 94.31 85 ARG A C 1
ATOM 692 O O . ARG A 1 85 ? 10.686 4.385 -14.932 1.00 94.31 85 ARG A O 1
ATOM 699 N N . ARG A 1 86 ? 9.526 2.931 -16.212 1.00 93.94 86 ARG A N 1
ATOM 700 C CA . ARG A 1 86 ? 10.460 1.803 -16.091 1.00 93.94 86 ARG A CA 1
ATOM 701 C C . ARG A 1 86 ? 11.806 2.115 -16.736 1.00 93.94 86 ARG A C 1
ATOM 703 O O . ARG A 1 86 ? 12.833 1.876 -16.112 1.00 93.94 86 ARG A O 1
ATOM 710 N N . GLU A 1 87 ? 11.815 2.734 -17.914 1.00 95.12 87 GLU A N 1
ATOM 711 C CA . GLU A 1 87 ? 13.040 3.189 -18.578 1.00 95.12 87 GLU A CA 1
ATOM 712 C C . GLU A 1 87 ? 13.852 4.123 -17.669 1.00 95.12 87 GLU A C 1
ATOM 714 O O . GLU A 1 87 ? 15.062 3.957 -17.514 1.00 95.12 87 GLU A O 1
ATOM 719 N N . GLN A 1 88 ? 13.183 5.067 -16.996 1.00 95.25 88 GLN A N 1
ATOM 720 C CA . GLN A 1 88 ? 13.846 5.944 -16.028 1.00 95.25 88 GLN A CA 1
ATOM 721 C C . GLN A 1 88 ? 14.404 5.165 -14.829 1.00 95.25 88 GLN A C 1
ATOM 723 O O . GLN A 1 88 ? 15.499 5.470 -14.366 1.00 95.25 88 GLN A O 1
ATOM 728 N N . MET A 1 89 ? 13.684 4.156 -14.327 1.00 94.44 89 MET A N 1
ATOM 729 C CA . MET A 1 89 ? 14.162 3.310 -13.224 1.00 94.44 89 MET A CA 1
ATOM 730 C C . MET A 1 89 ? 15.385 2.469 -13.613 1.00 94.44 89 MET A C 1
ATOM 732 O O . MET A 1 89 ? 16.286 2.312 -12.790 1.00 94.44 89 MET A O 1
ATOM 736 N N . ILE A 1 90 ? 15.444 1.978 -14.855 1.00 93.81 90 ILE A N 1
ATOM 737 C CA . ILE A 1 90 ? 16.601 1.253 -15.403 1.00 93.81 90 ILE A CA 1
ATOM 738 C C . ILE A 1 90 ? 17.802 2.197 -15.526 1.00 93.81 90 ILE A C 1
ATOM 740 O O . ILE A 1 90 ? 18.882 1.885 -15.032 1.00 93.81 90 ILE A O 1
ATOM 744 N N . LYS A 1 91 ? 17.609 3.399 -16.092 1.00 94.00 91 LYS A N 1
ATOM 745 C CA . LYS A 1 91 ? 18.662 4.433 -16.173 1.00 94.00 91 LYS A CA 1
ATOM 746 C C . LYS A 1 91 ? 19.209 4.829 -14.795 1.00 94.00 91 LYS A C 1
ATOM 748 O O . LYS A 1 91 ? 20.369 5.207 -14.686 1.00 94.00 91 LYS A O 1
ATOM 753 N N . GLN A 1 92 ? 18.381 4.741 -13.754 1.00 92.12 92 GLN A N 1
ATOM 754 C CA . GLN A 1 92 ? 18.742 5.023 -12.359 1.00 92.12 92 GLN A CA 1
ATOM 755 C C . GLN A 1 92 ? 19.324 3.809 -11.609 1.00 92.12 92 GLN A C 1
ATOM 757 O O . GLN A 1 92 ? 19.636 3.934 -10.427 1.00 92.12 92 GLN A O 1
ATOM 762 N N . GLY A 1 93 ? 19.430 2.633 -12.240 1.00 88.19 93 GLY A N 1
ATOM 763 C CA . GLY A 1 93 ? 19.915 1.405 -11.596 1.00 88.19 93 GLY A CA 1
ATOM 764 C C . GLY A 1 93 ? 19.001 0.861 -10.488 1.00 88.19 93 GLY A C 1
ATOM 765 O O . GLY A 1 93 ? 19.444 0.090 -9.641 1.00 88.19 93 GLY A O 1
ATOM 766 N N . ILE A 1 94 ? 17.731 1.282 -10.450 1.00 87.94 94 ILE A N 1
ATOM 767 C CA . ILE A 1 94 ? 16.726 0.787 -9.491 1.00 87.94 94 ILE A CA 1
ATOM 768 C C . ILE A 1 94 ? 16.192 -0.578 -9.943 1.00 87.94 94 ILE A C 1
ATOM 770 O O . ILE A 1 94 ? 15.912 -1.450 -9.120 1.00 87.94 94 ILE A O 1
ATOM 774 N N . VAL A 1 95 ? 16.035 -0.746 -11.257 1.00 89.62 95 VAL A N 1
ATOM 775 C CA . VAL A 1 95 ? 15.557 -1.971 -11.900 1.00 89.62 95 VAL A CA 1
ATOM 776 C C . VAL A 1 95 ? 16.690 -2.528 -12.754 1.00 89.62 95 VAL A C 1
ATOM 778 O O . VAL A 1 95 ? 17.153 -1.860 -13.674 1.00 89.62 95 VAL A O 1
ATOM 781 N N . ASN A 1 96 ? 17.108 -3.757 -12.450 1.00 88.12 96 ASN A N 1
ATOM 782 C CA . ASN A 1 96 ? 18.142 -4.492 -13.183 1.00 88.12 96 ASN A CA 1
ATOM 783 C C . ASN A 1 96 ? 17.482 -5.583 -14.030 1.00 88.12 96 ASN A C 1
ATOM 785 O O . ASN A 1 96 ? 17.623 -6.770 -13.749 1.00 88.12 96 ASN A O 1
ATOM 789 N N . ASP A 1 97 ? 16.668 -5.165 -14.990 1.00 87.62 97 ASP A N 1
ATOM 790 C CA . ASP A 1 97 ? 15.806 -6.036 -15.786 1.00 87.62 97 ASP A CA 1
ATOM 791 C C . ASP A 1 97 ? 15.499 -5.351 -17.128 1.00 87.62 97 ASP A C 1
ATOM 793 O O . ASP A 1 97 ? 15.801 -4.168 -17.310 1.00 87.62 97 ASP A O 1
ATOM 797 N N . GLU A 1 98 ? 14.907 -6.077 -18.072 1.00 87.94 98 GLU A N 1
ATOM 798 C CA . GLU A 1 98 ? 14.616 -5.560 -19.410 1.00 87.94 98 GLU A CA 1
ATOM 799 C C . GLU A 1 98 ? 13.520 -4.482 -19.388 1.00 87.94 98 GLU A C 1
ATOM 801 O O . GLU A 1 98 ? 12.652 -4.450 -18.506 1.00 87.94 98 GLU A O 1
ATOM 806 N N . LEU A 1 99 ? 13.556 -3.568 -20.367 1.00 86.44 99 LEU A N 1
ATOM 807 C CA . LEU A 1 99 ? 12.550 -2.511 -20.510 1.00 86.44 99 LEU A CA 1
ATOM 808 C C . LEU A 1 99 ? 11.183 -3.085 -20.898 1.00 86.44 99 LEU A C 1
ATOM 810 O O . LEU A 1 99 ? 10.175 -2.729 -20.291 1.00 86.44 99 LEU A O 1
ATOM 814 N N . SER A 1 100 ? 11.162 -3.951 -21.910 1.00 82.94 100 SER A N 1
ATOM 815 C CA . SER A 1 100 ? 9.968 -4.669 -22.341 1.00 82.94 100 SER A CA 1
ATOM 816 C C . SER A 1 100 ? 9.971 -6.029 -21.661 1.00 82.94 100 SER A C 1
ATOM 818 O O . SER A 1 100 ? 10.914 -6.794 -21.808 1.00 82.94 100 SER A O 1
ATOM 820 N N . VAL A 1 101 ? 8.940 -6.287 -20.866 1.00 85.06 101 VAL A N 1
ATOM 821 C CA . VAL A 1 101 ? 8.747 -7.550 -20.161 1.00 85.06 101 VAL A CA 1
ATOM 822 C C . VAL A 1 101 ? 7.317 -7.983 -20.411 1.00 85.06 101 VAL A C 1
ATOM 824 O O . VAL A 1 101 ? 6.405 -7.162 -20.326 1.00 85.06 101 VAL A O 1
ATOM 827 N N . GLU A 1 102 ? 7.129 -9.268 -20.686 1.00 87.31 102 GLU A N 1
ATOM 828 C CA . GLU A 1 102 ? 5.807 -9.849 -20.878 1.00 87.31 102 GLU A CA 1
ATOM 829 C C . GLU A 1 102 ? 5.027 -9.793 -19.556 1.00 87.31 102 GLU A C 1
ATOM 831 O O . GLU A 1 102 ? 5.343 -10.491 -18.581 1.00 87.31 102 GLU A O 1
ATOM 836 N N . SER A 1 103 ? 4.020 -8.915 -19.494 1.00 86.06 103 SER A N 1
ATOM 837 C CA . SER A 1 103 ? 3.292 -8.652 -18.247 1.00 86.06 103 SER A CA 1
ATOM 838 C C . SER A 1 103 ? 2.503 -9.882 -17.810 1.00 86.06 103 SER A C 1
ATOM 840 O O . SER A 1 103 ? 2.280 -10.070 -16.617 1.00 86.06 103 SER A O 1
ATOM 842 N N . HIS A 1 104 ? 2.112 -10.739 -18.758 1.00 87.69 104 HIS A N 1
ATOM 843 C CA . HIS A 1 104 ? 1.416 -11.994 -18.490 1.00 87.69 104 HIS A CA 1
ATOM 844 C C . HIS A 1 104 ? 2.235 -12.928 -17.591 1.00 87.69 104 HIS A C 1
ATOM 846 O O . HIS A 1 104 ? 1.757 -13.336 -16.535 1.00 87.69 104 HIS A O 1
ATOM 852 N N . ILE A 1 105 ? 3.504 -13.176 -17.927 1.00 89.50 105 ILE A N 1
ATOM 853 C CA . ILE A 1 105 ? 4.395 -14.036 -17.130 1.00 89.50 105 ILE A CA 1
ATOM 854 C C . ILE A 1 105 ? 4.616 -13.439 -15.730 1.00 89.50 105 ILE A C 1
ATOM 856 O O . ILE A 1 105 ? 4.597 -14.141 -14.716 1.00 89.50 105 ILE A O 1
ATOM 860 N N . ARG A 1 106 ? 4.785 -12.112 -15.648 1.00 89.81 106 ARG A N 1
ATOM 861 C CA . ARG A 1 106 ? 4.903 -11.386 -14.368 1.00 89.81 106 ARG A CA 1
ATOM 862 C C . ARG A 1 106 ? 3.617 -11.409 -13.553 1.00 89.81 106 ARG A C 1
ATOM 864 O O . ARG A 1 106 ? 3.635 -11.237 -12.339 1.00 89.81 106 ARG A O 1
ATOM 871 N N . ARG A 1 107 ? 2.481 -11.599 -14.200 1.00 89.44 107 ARG A N 1
ATOM 872 C CA . ARG A 1 107 ? 1.201 -11.724 -13.526 1.00 89.44 107 ARG A CA 1
ATOM 873 C C . ARG A 1 107 ? 0.996 -13.135 -12.993 1.00 89.44 107 ARG A C 1
ATOM 875 O O . ARG A 1 107 ? 0.620 -13.276 -11.834 1.00 89.44 107 ARG A O 1
ATOM 882 N N . GLU A 1 108 ? 1.305 -14.157 -13.784 1.00 89.00 108 GLU A N 1
ATOM 883 C CA . GLU A 1 108 ? 1.230 -15.561 -13.361 1.00 89.00 108 GLU A CA 1
ATOM 884 C C . GLU A 1 108 ? 2.136 -15.862 -12.162 1.00 89.00 108 GLU A C 1
ATOM 886 O O . GLU A 1 108 ? 1.760 -16.631 -11.283 1.00 89.00 108 GLU A O 1
ATOM 891 N N . ASN A 1 109 ? 3.299 -15.208 -12.072 1.00 90.50 109 ASN A N 1
ATOM 892 C CA . ASN A 1 109 ? 4.203 -15.358 -10.929 1.00 90.50 109 ASN A CA 1
ATOM 893 C C . ASN A 1 109 ? 3.851 -14.473 -9.712 1.00 90.50 109 ASN A C 1
ATOM 895 O O . ASN A 1 109 ? 4.603 -14.451 -8.737 1.00 90.50 109 ASN A O 1
ATOM 899 N N . GLY A 1 110 ? 2.744 -13.725 -9.770 1.00 89.19 110 GLY A N 1
ATOM 900 C CA . GLY A 1 110 ? 2.261 -12.877 -8.677 1.00 89.19 110 GLY A CA 1
ATOM 901 C C . GLY A 1 110 ? 2.961 -11.521 -8.524 1.00 89.19 110 GLY A C 1
ATOM 902 O O . GLY A 1 110 ? 2.725 -10.836 -7.531 1.00 89.19 110 GLY A O 1
ATOM 903 N N . SER A 1 111 ? 3.804 -11.098 -9.474 1.00 89.81 111 SER A N 1
ATOM 904 C CA . SER A 1 111 ? 4.450 -9.772 -9.425 1.00 89.81 111 SER A CA 1
ATOM 905 C C . SER A 1 111 ? 3.499 -8.633 -9.796 1.00 89.81 111 SER A C 1
ATOM 907 O O . SER A 1 111 ? 3.646 -7.518 -9.298 1.00 89.81 111 SER A O 1
ATOM 909 N N . CYS A 1 112 ? 2.539 -8.890 -10.687 1.00 91.56 112 CYS A N 1
ATOM 910 C CA . CYS A 1 112 ? 1.558 -7.894 -11.104 1.00 91.56 112 CYS A CA 1
ATOM 911 C C . CYS A 1 112 ? 0.263 -7.976 -10.282 1.00 91.56 112 CYS A C 1
ATOM 913 O O . CYS A 1 112 ? -0.243 -9.075 -10.050 1.00 91.56 112 CYS A O 1
ATOM 915 N N . PRO A 1 113 ? -0.309 -6.831 -9.864 1.00 91.56 113 PRO A N 1
ATOM 916 C CA . PRO A 1 113 ? -1.545 -6.815 -9.089 1.00 91.56 113 PRO A CA 1
ATOM 917 C C . PRO A 1 113 ? -2.744 -7.282 -9.924 1.00 91.56 113 PRO A C 1
ATOM 919 O O . PRO A 1 113 ? -2.816 -7.031 -11.127 1.00 91.56 113 PRO A O 1
ATOM 922 N N . LEU A 1 114 ? -3.721 -7.894 -9.254 1.00 91.81 114 LEU A N 1
ATOM 923 C CA . LEU A 1 114 ? -5.038 -8.167 -9.830 1.00 91.81 114 LEU A CA 1
ATOM 924 C C . LEU A 1 114 ? -5.829 -6.869 -10.016 1.00 91.81 114 LEU A C 1
ATOM 926 O O . LEU A 1 114 ? -5.788 -5.967 -9.170 1.00 91.81 114 LEU A O 1
ATOM 930 N N . MET A 1 115 ? -6.611 -6.802 -11.091 1.00 91.50 115 MET A N 1
ATOM 931 C CA . MET A 1 115 ? -7.525 -5.690 -11.323 1.00 91.50 115 MET A CA 1
ATOM 932 C C . MET A 1 115 ? -8.669 -5.719 -10.296 1.00 91.50 115 MET A C 1
ATOM 934 O O . MET A 1 115 ? -9.084 -6.799 -9.869 1.00 91.50 115 MET A O 1
ATOM 938 N N . PRO A 1 116 ? -9.249 -4.568 -9.901 1.00 94.62 116 PRO A N 1
ATOM 939 C CA . PRO A 1 116 ? -10.285 -4.547 -8.866 1.00 94.62 116 PRO A CA 1
ATOM 940 C C . PRO A 1 116 ? -11.540 -5.345 -9.245 1.00 94.62 116 PRO A C 1
ATOM 942 O O . PRO A 1 116 ? -12.245 -5.843 -8.372 1.00 94.62 116 PRO A O 1
ATOM 945 N N . GLU A 1 117 ? -11.808 -5.499 -10.543 1.00 95.44 117 GLU A N 1
ATOM 946 C CA . GLU A 1 117 ? -12.840 -6.400 -11.060 1.00 95.44 117 GLU A CA 1
ATOM 947 C C . GLU A 1 117 ? -12.553 -7.870 -10.728 1.00 95.44 117 GLU A C 1
ATOM 949 O O . GLU A 1 117 ? -13.417 -8.582 -10.223 1.00 95.44 117 GLU A O 1
ATOM 954 N N . GLU A 1 118 ? -11.321 -8.314 -10.946 1.00 95.44 118 GLU A N 1
ATOM 955 C CA . GLU A 1 118 ? -10.890 -9.692 -10.707 1.00 95.44 118 GLU A CA 1
ATOM 956 C C . GLU A 1 118 ? -10.891 -10.002 -9.212 1.00 95.44 118 GLU A C 1
ATOM 958 O O . GLU A 1 118 ? -11.379 -11.049 -8.792 1.00 95.44 118 GLU A O 1
ATOM 963 N N . VAL A 1 119 ? -10.437 -9.046 -8.395 1.00 96.12 119 VAL A N 1
ATOM 964 C CA . VAL A 1 119 ? -10.542 -9.128 -6.934 1.00 96.12 119 VAL A CA 1
ATOM 965 C C . VAL A 1 119 ? -12.003 -9.245 -6.510 1.00 96.12 119 VAL A C 1
ATOM 967 O O . VAL A 1 119 ? -12.335 -10.087 -5.682 1.00 96.12 119 VAL A O 1
ATOM 970 N N . GLY A 1 120 ? -12.903 -8.448 -7.089 1.00 97.50 120 GLY A N 1
ATOM 971 C CA . GLY A 1 120 ? -14.320 -8.525 -6.749 1.00 97.50 120 GLY A CA 1
ATOM 972 C C . GLY A 1 120 ? -14.968 -9.860 -7.138 1.00 97.50 120 GLY A C 1
ATOM 973 O O . GLY A 1 120 ? -15.770 -10.398 -6.373 1.00 97.50 120 GLY A O 1
ATOM 974 N N . LEU A 1 121 ? -14.600 -10.430 -8.289 1.00 98.19 121 LEU A N 1
ATOM 975 C CA . LEU A 1 121 ? -15.032 -11.767 -8.708 1.00 98.19 121 LEU A CA 1
ATOM 976 C C . LEU A 1 121 ? -14.510 -12.850 -7.758 1.00 98.19 121 LEU A C 1
ATOM 978 O O . LEU A 1 121 ? -15.286 -13.703 -7.329 1.00 98.19 121 LEU A O 1
ATOM 982 N N . LEU A 1 122 ? -13.233 -12.771 -7.378 1.00 97.62 122 LEU A N 1
ATOM 983 C CA . LEU A 1 122 ? -12.608 -13.688 -6.430 1.00 97.62 122 LEU A CA 1
ATOM 984 C C . LEU A 1 122 ? -13.300 -13.641 -5.061 1.00 97.62 122 LEU A C 1
ATOM 986 O O . LEU A 1 122 ? -13.658 -14.681 -4.516 1.00 97.62 122 LEU A O 1
ATOM 990 N N . LEU A 1 123 ? -13.561 -12.444 -4.526 1.00 98.06 123 LEU A N 1
ATOM 991 C CA . LEU A 1 123 ? -14.280 -12.277 -3.259 1.00 98.06 123 LEU A CA 1
ATOM 992 C C . LEU A 1 123 ? -15.688 -12.893 -3.318 1.00 98.06 123 LEU A C 1
ATOM 994 O O . LEU A 1 123 ? -16.088 -13.597 -2.392 1.00 98.06 123 LEU A O 1
ATOM 998 N N . ARG A 1 124 ? -16.430 -12.695 -4.417 1.00 97.56 124 ARG A N 1
ATOM 999 C CA . ARG A 1 124 ? -17.748 -13.330 -4.595 1.00 97.56 124 ARG A CA 1
ATOM 1000 C C . ARG A 1 124 ? -17.651 -14.854 -4.654 1.00 97.56 124 ARG A C 1
ATOM 1002 O O . ARG A 1 124 ? -18.465 -15.528 -4.032 1.00 97.56 124 ARG A O 1
ATOM 1009 N N . ALA A 1 125 ? -16.655 -15.391 -5.358 1.00 98.12 125 ALA A N 1
ATOM 1010 C CA . ALA A 1 125 ? -16.423 -16.833 -5.444 1.00 98.12 125 ALA A CA 1
ATOM 1011 C C . ALA A 1 125 ? -16.081 -17.456 -4.077 1.00 98.12 125 ALA A C 1
ATOM 1013 O O . ALA A 1 125 ? -16.509 -18.569 -3.792 1.00 98.12 125 ALA A O 1
ATOM 1014 N N . MET A 1 126 ? -15.389 -16.715 -3.206 1.00 97.56 126 MET A N 1
ATOM 1015 C CA . MET A 1 126 ? -15.109 -17.118 -1.819 1.00 97.56 126 MET A CA 1
ATOM 1016 C C . MET A 1 126 ? -16.317 -16.985 -0.872 1.00 97.56 126 MET A C 1
ATOM 1018 O O . MET A 1 126 ? -16.208 -17.308 0.307 1.00 97.56 126 MET A O 1
ATOM 1022 N N . GLY A 1 127 ? -17.471 -16.511 -1.354 1.00 97.25 127 GLY A N 1
ATOM 1023 C CA . GLY A 1 127 ? -18.703 -16.422 -0.568 1.00 97.25 127 GLY A CA 1
ATOM 1024 C C . GLY A 1 127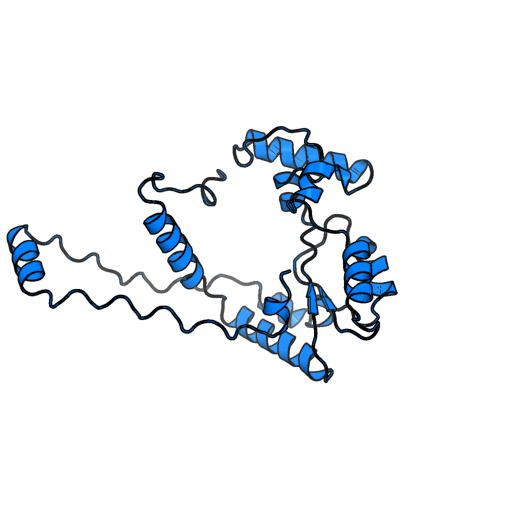 ? -18.903 -15.107 0.189 1.00 97.25 127 GLY A C 1
ATOM 1025 O O . GLY A 1 127 ? -19.806 -15.024 1.022 1.00 97.25 127 GLY A O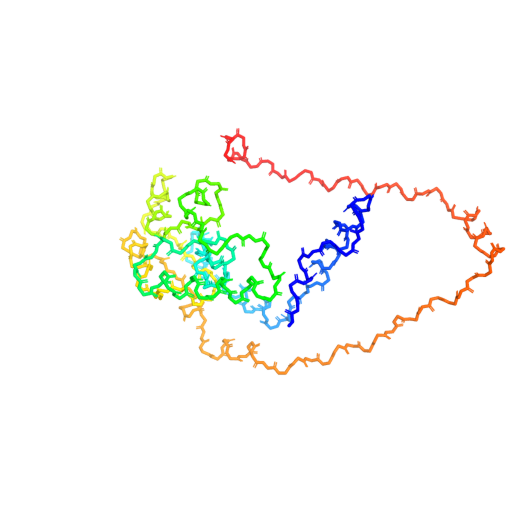 1
ATOM 1026 N N . TYR A 1 128 ? -18.117 -14.062 -0.096 1.00 97.56 128 TYR A N 1
ATOM 1027 C CA . TYR A 1 128 ? -18.366 -12.739 0.482 1.00 97.56 128 TYR A CA 1
ATOM 1028 C C . TYR A 1 128 ? -19.659 -12.128 -0.092 1.00 97.56 128 TYR A C 1
ATOM 1030 O O . TYR A 1 128 ? -19.789 -12.001 -1.315 1.00 97.56 128 TYR A O 1
ATOM 1038 N N . PRO A 1 129 ? -20.619 -11.711 0.755 1.00 96.81 129 PRO A N 1
ATOM 1039 C CA . PRO A 1 129 ? -21.874 -11.121 0.299 1.00 96.81 129 PRO A CA 1
ATOM 1040 C C . PRO A 1 129 ? -21.676 -9.699 -0.244 1.00 96.81 129 PRO A C 1
ATOM 1042 O O . PRO A 1 129 ? -20.731 -9.001 0.125 1.00 96.81 129 PRO A O 1
ATOM 1045 N N . SER A 1 130 ? -22.602 -9.213 -1.072 1.00 96.88 130 SER A N 1
ATOM 1046 C CA . SER A 1 130 ? -22.512 -7.878 -1.697 1.00 96.88 130 SER A CA 1
ATOM 1047 C C . SER A 1 130 ? -22.560 -6.709 -0.700 1.00 96.88 130 SER A C 1
ATOM 1049 O O . SER A 1 130 ? -22.170 -5.589 -1.032 1.00 96.88 130 SER A O 1
ATOM 1051 N N . ASN A 1 131 ? -23.004 -6.950 0.536 1.00 96.00 131 ASN A N 1
ATOM 1052 C CA . ASN A 1 131 ? -22.968 -5.978 1.629 1.00 96.00 131 ASN A CA 1
ATOM 1053 C C . ASN A 1 131 ? -21.640 -5.974 2.417 1.00 96.00 131 ASN A C 1
ATOM 1055 O O . ASN A 1 131 ? -21.526 -5.204 3.371 1.00 96.00 131 ASN A O 1
ATOM 1059 N N . THR A 1 132 ? -20.643 -6.781 2.031 1.00 97.56 132 THR A N 1
ATOM 1060 C CA . THR A 1 132 ? -19.304 -6.779 2.646 1.00 97.56 132 THR A CA 1
ATOM 1061 C C . THR A 1 132 ? -18.709 -5.377 2.637 1.00 97.56 132 THR A C 1
ATOM 1063 O O . THR A 1 132 ? -18.678 -4.713 1.599 1.00 97.56 132 THR A O 1
ATOM 1066 N N . ILE A 1 133 ? -18.198 -4.940 3.788 1.00 97.94 133 ILE A N 1
ATOM 1067 C CA . ILE A 1 133 ? -17.476 -3.675 3.903 1.00 97.94 133 ILE A CA 1
ATOM 1068 C C . ILE A 1 133 ? -16.064 -3.876 3.371 1.00 97.94 133 ILE A C 1
ATOM 1070 O O . ILE A 1 133 ? -15.312 -4.699 3.894 1.00 97.94 133 ILE A O 1
ATOM 1074 N N . ILE A 1 134 ? -15.687 -3.099 2.362 1.00 97.88 134 ILE A N 1
ATOM 1075 C CA . ILE A 1 134 ? -14.342 -3.124 1.790 1.00 97.88 134 ILE A CA 1
ATOM 1076 C C . ILE A 1 134 ? -13.715 -1.749 1.984 1.00 97.88 134 ILE A C 1
ATOM 1078 O O . ILE A 1 134 ? -14.142 -0.768 1.381 1.00 97.88 134 ILE A O 1
ATOM 1082 N N . TYR A 1 135 ? -12.676 -1.683 2.809 1.00 97.50 135 TYR A N 1
ATOM 1083 C CA . TYR A 1 135 ? -11.823 -0.512 2.938 1.00 97.50 135 TYR A CA 1
ATOM 1084 C C . TYR A 1 135 ? -10.705 -0.560 1.892 1.00 97.50 135 TYR A C 1
ATOM 1086 O O . TYR A 1 135 ? -9.803 -1.395 1.973 1.00 97.50 135 TYR A O 1
ATOM 1094 N N . VAL A 1 136 ? -10.748 0.347 0.916 1.00 96.06 136 VAL A N 1
ATOM 1095 C CA . VAL A 1 136 ? -9.706 0.501 -0.102 1.00 96.06 136 VAL A CA 1
ATOM 1096 C C . VAL A 1 136 ? -8.562 1.337 0.469 1.00 96.06 136 VAL A C 1
ATOM 1098 O O . VAL A 1 136 ? -8.680 2.549 0.665 1.00 96.06 136 VAL A O 1
ATOM 1101 N N . ALA A 1 137 ? -7.446 0.669 0.742 1.00 93.44 137 ALA A N 1
ATOM 1102 C CA . ALA A 1 137 ? -6.225 1.262 1.260 1.00 93.44 137 ALA A CA 1
ATOM 1103 C C . ALA A 1 137 ? -5.305 1.761 0.133 1.00 93.44 137 ALA A C 1
ATOM 1105 O O . ALA A 1 137 ? -5.324 1.263 -0.995 1.00 93.44 137 ALA A O 1
ATOM 1106 N N . GLY A 1 138 ? -4.438 2.714 0.479 1.00 84.69 138 GLY A N 1
ATOM 1107 C CA . GLY A 1 138 ? -3.397 3.233 -0.403 1.00 84.69 138 GLY A CA 1
ATOM 1108 C C . GLY A 1 138 ? -3.628 4.674 -0.855 1.00 84.69 138 GLY A C 1
ATOM 1109 O O . GLY A 1 138 ? -4.436 5.422 -0.301 1.00 84.69 138 GLY A O 1
ATOM 1110 N N . SER A 1 139 ? -2.828 5.081 -1.836 1.00 75.50 139 SER A N 1
ATOM 1111 C CA . SER A 1 139 ? -2.887 6.393 -2.479 1.00 75.50 139 SER A CA 1
ATOM 1112 C C . SER A 1 139 ? -3.724 6.336 -3.765 1.00 75.50 139 SER A C 1
ATOM 1114 O O . SER A 1 139 ? -4.481 5.392 -3.988 1.00 75.50 139 SER A O 1
ATOM 1116 N N . GLN A 1 140 ? -3.632 7.369 -4.608 1.00 81.81 140 GLN A N 1
ATOM 1117 C CA . GLN A 1 140 ? -4.325 7.381 -5.893 1.00 81.81 140 GLN A CA 1
ATOM 1118 C C . GLN A 1 140 ? -3.914 6.182 -6.754 1.00 81.81 140 GLN A C 1
ATOM 1120 O O . GLN A 1 140 ? -2.748 6.012 -7.104 1.00 81.81 140 GLN A O 1
ATOM 1125 N N . THR A 1 141 ? -4.912 5.384 -7.122 1.00 86.12 141 THR A N 1
ATOM 1126 C CA . THR A 1 141 ? -4.799 4.298 -8.093 1.00 86.12 141 THR A CA 1
ATOM 1127 C C . THR A 1 141 ?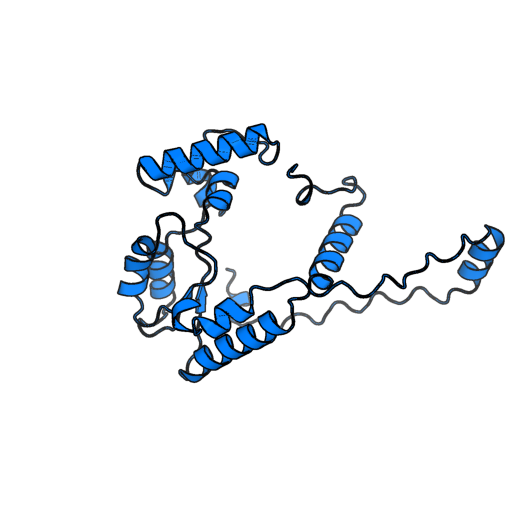 -4.417 4.875 -9.457 1.00 86.12 141 THR A C 1
ATOM 1129 O O . THR A 1 141 ? -5.073 5.792 -9.955 1.00 86.12 141 THR A O 1
ATOM 1132 N N . PHE A 1 142 ? -3.371 4.341 -10.080 1.00 88.69 142 PHE A N 1
ATOM 1133 C CA . PHE A 1 142 ? -3.027 4.625 -11.468 1.00 88.69 142 PHE A CA 1
ATOM 1134 C C . PHE A 1 142 ? -4.184 4.200 -12.373 1.00 88.69 142 PHE A C 1
ATOM 1136 O O . PHE A 1 142 ? -4.730 3.119 -12.198 1.00 88.69 142 PHE A O 1
ATOM 1143 N N . GLY A 1 143 ? -4.605 5.075 -13.287 1.00 84.44 143 GLY A N 1
ATOM 1144 C CA . GLY A 1 143 ? -5.850 4.922 -14.048 1.00 84.44 143 GLY A CA 1
ATOM 1145 C C . GLY A 1 143 ? -7.104 5.442 -13.329 1.00 84.44 143 GLY A C 1
ATOM 1146 O O . GLY A 1 143 ? -8.140 5.590 -13.973 1.00 84.44 143 GLY A O 1
ATOM 1147 N N . GLY A 1 144 ? -7.002 5.825 -12.052 1.00 87.62 144 GLY A N 1
ATOM 1148 C CA . GLY A 1 144 ? -8.005 6.591 -11.314 1.00 87.62 144 GLY A CA 1
ATOM 1149 C C . GLY A 1 144 ? -9.172 5.779 -10.745 1.00 87.62 144 GLY A C 1
ATOM 1150 O O . GLY A 1 144 ? -9.233 4.555 -10.830 1.00 87.62 144 GLY A O 1
ATOM 1151 N N . GLN A 1 145 ? -10.145 6.498 -10.178 1.00 87.25 145 GLN A N 1
ATOM 1152 C CA . GLN A 1 145 ? -11.318 5.922 -9.500 1.00 87.25 145 GLN A CA 1
ATOM 1153 C C . GLN A 1 145 ? -12.202 5.052 -10.408 1.00 87.25 145 GLN A C 1
ATOM 1155 O O . GLN A 1 145 ? -12.937 4.206 -9.902 1.00 87.25 145 GLN A O 1
ATOM 1160 N N . ARG A 1 146 ? -12.108 5.212 -11.738 1.00 89.06 146 ARG A N 1
ATOM 1161 C CA . ARG A 1 146 ? -12.847 4.392 -12.713 1.00 89.06 146 ARG A CA 1
ATOM 1162 C C . ARG A 1 146 ? -12.536 2.898 -12.600 1.00 89.06 146 ARG A C 1
ATOM 1164 O O . ARG A 1 146 ? -13.411 2.080 -12.846 1.00 89.06 146 ARG A O 1
ATOM 1171 N N . LEU A 1 147 ? -11.325 2.537 -12.171 1.00 90.00 147 LEU A N 1
ATOM 1172 C CA . LEU A 1 147 ? -10.931 1.134 -12.010 1.00 90.00 147 LEU A CA 1
ATOM 1173 C C . LEU A 1 147 ? -11.639 0.449 -10.843 1.00 90.00 147 LEU A C 1
ATOM 1175 O O . LEU A 1 147 ? -11.740 -0.770 -10.821 1.00 90.00 147 LEU A O 1
ATOM 1179 N N . LEU A 1 148 ? -12.149 1.224 -9.883 1.00 92.62 148 LEU A N 1
ATOM 1180 C CA . LEU A 1 148 ? -12.922 0.709 -8.757 1.00 92.62 148 LEU A CA 1
ATOM 1181 C C . LEU A 1 148 ? -14.419 0.591 -9.077 1.00 92.62 148 LEU A C 1
ATOM 1183 O O . LEU A 1 148 ? -15.162 0.093 -8.236 1.00 92.62 148 LEU A O 1
ATOM 1187 N N . ILE A 1 149 ? -14.882 1.030 -10.258 1.00 94.75 149 ILE A N 1
ATOM 1188 C CA . ILE A 1 149 ? -16.300 0.941 -10.650 1.00 94.75 149 ILE A CA 1
ATOM 1189 C C . ILE A 1 149 ? -16.802 -0.510 -10.615 1.00 94.75 149 ILE A C 1
ATOM 1191 O O . ILE A 1 149 ? -17.821 -0.736 -9.962 1.00 94.75 149 ILE A O 1
ATOM 1195 N N . PRO A 1 150 ? -16.112 -1.505 -11.212 1.00 95.62 150 PRO A N 1
ATOM 1196 C CA . PRO A 1 150 ? -16.575 -2.891 -11.154 1.00 95.62 150 PRO A CA 1
ATOM 1197 C C . PRO A 1 150 ? -16.658 -3.418 -9.717 1.00 95.62 150 PRO A C 1
ATOM 1199 O O . PRO A 1 150 ? -17.639 -4.059 -9.347 1.00 95.62 150 PRO A O 1
ATOM 1202 N N . LEU A 1 151 ? -15.671 -3.087 -8.873 1.00 96.50 151 LEU A N 1
ATOM 1203 C CA . LEU A 1 151 ? -15.667 -3.475 -7.459 1.00 96.50 151 LEU A CA 1
ATOM 1204 C C . LEU A 1 151 ? -16.863 -2.876 -6.703 1.00 96.50 151 LEU A C 1
ATOM 1206 O O . LEU A 1 151 ? -17.554 -3.594 -5.986 1.00 96.50 151 LEU A O 1
ATOM 1210 N N . ARG A 1 152 ? -17.150 -1.586 -6.918 1.00 96.25 152 ARG A N 1
ATOM 1211 C CA . ARG A 1 152 ? -18.309 -0.877 -6.345 1.00 96.25 152 ARG A CA 1
ATOM 1212 C C . ARG A 1 152 ? -19.652 -1.389 -6.867 1.00 96.25 152 ARG A C 1
ATOM 1214 O O . ARG A 1 152 ? -20.647 -1.304 -6.160 1.00 96.25 152 ARG A O 1
ATOM 1221 N N . ALA A 1 153 ? -19.694 -1.918 -8.089 1.00 97.19 153 ALA A N 1
ATOM 1222 C CA . ALA A 1 153 ? -20.893 -2.550 -8.631 1.00 97.19 153 ALA A CA 1
ATOM 1223 C C . ALA A 1 153 ? -21.173 -3.918 -7.981 1.00 97.19 153 ALA A C 1
ATOM 1225 O O . ALA A 1 153 ? -22.329 -4.321 -7.874 1.00 97.19 153 ALA A O 1
ATOM 1226 N N . MET A 1 154 ? -20.131 -4.629 -7.535 1.00 98.00 154 MET A N 1
ATOM 1227 C CA . MET A 1 154 ? -20.259 -5.920 -6.846 1.00 98.00 154 MET A CA 1
ATOM 1228 C C . MET A 1 154 ? -20.508 -5.778 -5.341 1.00 98.00 154 MET A C 1
ATOM 1230 O O . MET A 1 154 ? -21.246 -6.581 -4.768 1.00 98.00 154 MET A O 1
ATOM 1234 N N . PHE A 1 155 ? -19.903 -4.768 -4.713 1.00 97.94 155 PHE A N 1
ATOM 1235 C CA . PHE A 1 155 ? -19.984 -4.518 -3.278 1.00 97.94 155 PHE A CA 1
ATOM 1236 C C . PHE A 1 155 ? -20.440 -3.085 -3.013 1.00 97.94 155 PHE A C 1
ATOM 1238 O O . PHE A 1 155 ? -19.757 -2.128 -3.375 1.00 97.94 155 PHE A O 1
ATOM 1245 N N . ALA A 1 156 ? -21.580 -2.927 -2.341 1.00 94.62 156 ALA A N 1
ATOM 1246 C CA . ALA A 1 156 ? -22.166 -1.607 -2.092 1.00 94.62 156 ALA A CA 1
ATOM 1247 C C . ALA A 1 156 ? -21.357 -0.777 -1.076 1.00 94.62 156 ALA A C 1
ATOM 1249 O O . ALA A 1 156 ? -21.372 0.451 -1.109 1.00 94.62 156 ALA A O 1
ATOM 1250 N N . ASN A 1 157 ? -20.623 -1.453 -0.189 1.00 96.31 157 ASN A N 1
ATOM 1251 C CA . ASN A 1 157 ? -19.959 -0.869 0.974 1.00 96.31 157 ASN A CA 1
ATOM 1252 C C . ASN A 1 157 ? -18.442 -0.706 0.765 1.00 96.31 157 ASN A C 1
ATOM 1254 O O . ASN A 1 157 ? -17.638 -1.056 1.629 1.00 96.31 157 ASN A O 1
ATOM 1258 N N . VAL A 1 158 ? -18.043 -0.188 -0.400 1.00 96.50 158 VAL A N 1
ATOM 1259 C CA . VAL A 1 158 ? -16.636 0.093 -0.732 1.00 96.50 158 VAL A CA 1
ATOM 1260 C C . VAL A 1 158 ? -16.289 1.526 -0.325 1.00 96.50 158 VAL A C 1
ATOM 1262 O O . VAL A 1 158 ? -16.726 2.488 -0.959 1.00 96.50 158 VAL A O 1
ATOM 1265 N N . VAL A 1 159 ? -15.472 1.660 0.715 1.00 95.38 159 VAL A N 1
ATOM 1266 C CA . VAL A 1 159 ? -15.090 2.930 1.346 1.00 95.38 159 VAL A CA 1
ATOM 1267 C C . VAL A 1 159 ? -13.582 3.149 1.281 1.00 95.38 159 VAL A C 1
ATOM 1269 O O . VAL A 1 159 ? -12.803 2.206 1.204 1.00 95.38 159 VAL A O 1
ATOM 1272 N N . ASP A 1 160 ? -13.147 4.402 1.330 1.00 94.25 160 ASP A N 1
ATOM 1273 C CA . ASP A 1 160 ? -11.735 4.785 1.409 1.00 94.25 160 ASP A CA 1
ATOM 1274 C C . ASP A 1 160 ? -11.504 5.848 2.497 1.00 94.25 160 ASP A C 1
ATOM 1276 O O . ASP A 1 160 ? -12.437 6.313 3.162 1.00 94.25 160 ASP A O 1
ATOM 1280 N N . ARG A 1 161 ? -10.249 6.278 2.676 1.00 93.00 161 ARG A N 1
ATOM 1281 C CA . ARG A 1 161 ? -9.901 7.305 3.674 1.00 93.00 161 ARG A CA 1
ATOM 1282 C C . ARG A 1 161 ? -10.663 8.625 3.502 1.00 93.00 161 ARG A C 1
ATOM 1284 O O . ARG A 1 161 ? -10.842 9.339 4.478 1.00 93.00 161 ARG A O 1
ATOM 1291 N N . THR A 1 162 ? -11.085 8.969 2.284 1.00 91.56 162 THR A N 1
ATOM 1292 C CA . THR A 1 162 ? -11.792 10.229 2.003 1.00 91.56 162 THR A CA 1
ATOM 1293 C C . THR A 1 162 ? -13.255 10.162 2.421 1.00 91.56 162 THR A C 1
ATOM 1295 O O . THR A 1 162 ? -13.819 11.175 2.815 1.00 91.56 162 THR A O 1
ATOM 1298 N N . SER A 1 163 ? -13.845 8.964 2.400 1.00 92.50 163 SER A N 1
ATOM 1299 C CA . SER A 1 163 ? -15.172 8.709 2.971 1.00 92.50 163 SER A CA 1
ATOM 1300 C C . SER A 1 163 ? -15.156 8.523 4.492 1.00 92.50 163 SER A C 1
ATOM 1302 O O . SER A 1 163 ? -16.146 8.825 5.153 1.00 92.50 163 SER A O 1
ATOM 1304 N N . LEU A 1 164 ? -14.044 8.039 5.059 1.00 94.38 164 LEU A N 1
ATOM 1305 C CA . LEU A 1 164 ? -13.935 7.749 6.491 1.00 94.38 164 LEU A CA 1
ATOM 1306 C C . LEU A 1 164 ? -13.449 8.928 7.332 1.00 94.38 164 LEU A C 1
ATOM 1308 O O . LEU A 1 164 ? -13.688 8.910 8.537 1.00 94.38 164 LEU A O 1
ATOM 1312 N N . CYS A 1 165 ? -12.760 9.909 6.748 1.00 95.06 165 CYS A N 1
ATOM 1313 C CA . CYS A 1 165 ? -12.143 11.023 7.472 1.00 95.06 165 CYS A CA 1
ATOM 1314 C C . CYS A 1 165 ? -12.632 12.377 6.961 1.00 95.06 165 CYS A C 1
ATOM 1316 O O . CYS A 1 165 ? -12.901 12.551 5.772 1.00 95.06 165 CYS A O 1
ATOM 1318 N N . SER A 1 166 ? -12.681 13.369 7.850 1.00 95.00 166 SER A N 1
ATOM 1319 C CA . SER A 1 166 ? -12.904 14.752 7.431 1.00 95.00 166 SER A CA 1
ATOM 1320 C C . SER A 1 166 ? -11.661 15.329 6.741 1.00 95.00 166 SER A C 1
ATOM 1322 O O . SER A 1 166 ? -10.535 14.854 6.910 1.00 95.00 166 SER A O 1
ATOM 1324 N N . LYS A 1 167 ? -11.846 16.420 5.987 1.00 93.75 167 LYS A N 1
ATOM 1325 C CA . LYS A 1 167 ? -10.719 17.163 5.399 1.00 93.75 167 LYS A CA 1
ATOM 1326 C C . LYS A 1 167 ? -9.756 17.690 6.467 1.00 93.75 167 LYS A C 1
ATOM 1328 O O . LYS A 1 167 ? -8.559 17.694 6.216 1.00 93.75 167 LYS A O 1
ATOM 1333 N N . THR A 1 168 ? -10.278 18.094 7.629 1.00 93.12 168 THR A N 1
ATOM 1334 C CA . THR A 1 168 ? -9.473 18.586 8.757 1.00 93.12 168 THR A CA 1
ATOM 1335 C C . THR A 1 168 ? -8.627 17.473 9.367 1.00 93.12 168 THR A C 1
ATOM 1337 O O . THR A 1 168 ? -7.421 17.622 9.491 1.00 93.12 168 THR A O 1
ATOM 1340 N N . GLU A 1 169 ? -9.217 16.302 9.624 1.00 94.25 169 GLU A N 1
ATOM 1341 C CA . GLU A 1 169 ? -8.480 15.143 10.143 1.00 94.25 169 GLU A CA 1
ATOM 1342 C C . GLU A 1 169 ? -7.328 14.732 9.220 1.00 94.25 169 GLU A C 1
ATOM 1344 O O . GLU A 1 169 ? -6.256 14.365 9.691 1.00 94.25 169 GLU A O 1
ATOM 1349 N N . LEU A 1 170 ? -7.533 14.807 7.901 1.00 91.94 170 LEU A N 1
ATOM 1350 C CA . LEU A 1 170 ? -6.487 14.515 6.923 1.00 91.94 170 LEU A CA 1
ATOM 1351 C C . LEU A 1 170 ? -5.432 15.626 6.829 1.00 91.94 170 LEU A C 1
ATOM 1353 O O . LEU A 1 170 ? -4.263 15.309 6.617 1.00 91.94 170 LEU A O 1
ATOM 1357 N N . SER A 1 171 ? -5.812 16.903 6.963 1.00 90.00 171 SER A N 1
ATOM 1358 C CA . SER A 1 171 ? -4.849 18.011 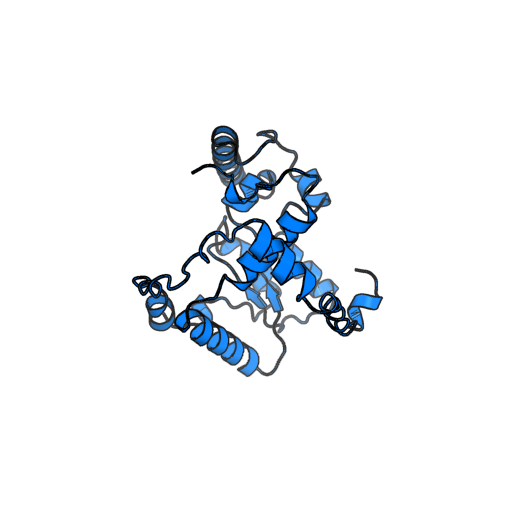6.946 1.00 90.00 171 SER A CA 1
ATOM 1359 C C . SER A 1 171 ? -3.966 18.023 8.185 1.00 90.00 171 SER A C 1
ATOM 1361 O O . SER A 1 171 ? -2.787 18.329 8.063 1.00 90.00 171 SER A O 1
ATOM 1363 N N . ASP A 1 172 ? -4.499 17.624 9.340 1.00 88.31 172 ASP A N 1
ATOM 1364 C CA . ASP A 1 172 ? -3.763 17.595 10.609 1.00 88.31 172 ASP A CA 1
ATOM 1365 C C . ASP A 1 172 ? -2.630 16.552 10.606 1.00 88.31 172 ASP A C 1
ATOM 1367 O O . ASP A 1 172 ? -1.683 16.648 11.386 1.00 88.31 172 ASP A O 1
ATOM 1371 N N . LEU A 1 173 ? -2.679 15.574 9.691 1.00 88.12 173 LEU A N 1
ATOM 1372 C CA . LEU A 1 173 ? -1.571 14.644 9.460 1.00 88.12 173 LEU A CA 1
ATOM 1373 C C . LEU A 1 173 ? -0.376 15.296 8.754 1.00 88.12 173 LEU A C 1
ATOM 1375 O O . LEU A 1 173 ? 0.739 14.774 8.824 1.00 88.12 173 LEU A O 1
ATOM 1379 N N . VAL A 1 174 ? -0.604 16.393 8.030 1.00 83.38 174 VAL A N 1
ATOM 1380 C CA . VAL A 1 174 ? 0.417 17.093 7.253 1.00 83.38 174 VAL A CA 1
ATOM 1381 C C . VAL A 1 174 ? 0.922 18.270 8.074 1.00 83.38 174 VAL A C 1
ATOM 1383 O O . VAL A 1 174 ? 0.229 19.257 8.287 1.00 83.38 174 VAL A O 1
ATOM 1386 N N . GLY A 1 175 ? 2.169 18.184 8.517 1.00 75.06 175 GLY A N 1
ATOM 1387 C CA . GLY A 1 175 ? 2.794 19.242 9.296 1.00 75.06 175 GLY A CA 1
ATOM 1388 C C . GLY A 1 175 ? 4.291 19.015 9.443 1.00 75.06 175 GLY A C 1
ATOM 1389 O O . GLY A 1 175 ? 4.774 17.937 9.081 1.00 75.06 175 GLY A O 1
ATOM 1390 N N . PRO A 1 176 ? 5.025 20.012 9.964 1.00 74.56 176 PRO A N 1
ATOM 1391 C CA . PRO A 1 176 ? 6.454 19.877 10.204 1.00 74.56 176 PRO A CA 1
ATOM 1392 C C . PRO A 1 176 ? 6.722 18.661 11.092 1.00 74.56 176 PRO A C 1
ATOM 1394 O O . PRO A 1 176 ? 5.968 18.378 12.028 1.00 74.56 176 PRO A O 1
ATOM 1397 N N . GLU A 1 177 ? 7.781 17.923 10.774 1.00 70.69 177 GLU A N 1
ATOM 1398 C CA . GLU A 1 177 ? 8.236 16.845 11.640 1.00 70.69 177 GLU A CA 1
ATOM 1399 C C . GLU A 1 177 ? 8.729 17.457 12.958 1.00 70.69 177 GLU A C 1
ATOM 1401 O O . GLU A 1 177 ? 9.523 18.406 12.928 1.00 70.69 177 GLU A O 1
ATOM 1406 N N . PRO A 1 178 ? 8.258 16.968 14.121 1.00 71.88 178 PRO A N 1
ATOM 1407 C CA . PRO A 1 178 ? 8.856 17.366 15.381 1.00 71.88 178 PRO A CA 1
ATOM 1408 C C . PRO A 1 178 ? 10.337 16.964 15.352 1.00 71.88 178 PRO A C 1
ATOM 1410 O O . PRO A 1 178 ? 10.655 15.865 14.884 1.00 71.88 178 PRO A O 1
ATOM 1413 N N . PRO A 1 179 ? 11.253 17.827 15.822 1.00 74.62 179 PRO A N 1
ATOM 1414 C CA . PRO A 1 179 ? 12.663 17.480 15.859 1.00 74.62 179 PRO A CA 1
ATOM 1415 C C . PRO A 1 179 ? 12.836 16.202 16.675 1.00 74.62 179 PRO A C 1
ATOM 1417 O O . PRO A 1 179 ? 12.265 16.065 17.762 1.00 74.62 179 PRO A O 1
ATOM 1420 N N . LEU A 1 180 ? 13.611 15.260 16.135 1.00 69.62 180 LEU A N 1
ATOM 1421 C CA . LEU A 1 180 ? 13.972 14.062 16.876 1.00 69.62 180 LEU A CA 1
ATOM 1422 C C . LEU A 1 180 ? 14.625 14.492 18.198 1.00 69.62 180 LEU A C 1
ATOM 1424 O O . LEU A 1 180 ? 15.417 15.444 18.197 1.00 69.62 180 LEU A O 1
ATOM 1428 N N . PRO A 1 181 ? 14.306 13.829 19.326 1.00 75.69 181 PRO A N 1
ATOM 1429 C CA . PRO A 1 181 ? 15.037 14.069 20.556 1.00 75.69 181 PRO A CA 1
ATOM 1430 C C . PRO A 1 181 ? 16.537 13.903 20.272 1.00 75.69 181 PRO A C 1
ATOM 1432 O O . PRO A 1 181 ? 16.908 13.035 19.474 1.00 75.69 181 PRO A O 1
ATOM 1435 N N . PRO A 1 182 ? 17.395 14.749 20.868 1.00 78.19 182 PRO A N 1
ATOM 1436 C CA . PRO A 1 182 ? 18.826 14.689 20.619 1.00 78.19 182 PRO A CA 1
ATOM 1437 C C . PRO A 1 182 ? 19.321 13.273 20.891 1.00 78.19 182 PRO A C 1
ATOM 1439 O O . PRO A 1 182 ? 18.938 12.672 21.896 1.00 78.19 182 PRO A O 1
ATOM 1442 N N . ASP A 1 183 ? 20.147 12.746 19.988 1.00 75.00 183 ASP A N 1
ATOM 1443 C CA . ASP A 1 183 ? 20.717 11.419 20.162 1.00 75.00 183 ASP A CA 1
ATOM 1444 C C . ASP A 1 183 ? 21.605 11.420 21.413 1.00 75.00 183 ASP A C 1
ATOM 1446 O O . ASP A 1 183 ? 22.713 11.958 21.430 1.00 75.00 183 ASP A O 1
ATOM 1450 N N . VAL A 1 184 ? 21.071 10.871 22.506 1.00 76.06 184 VAL A N 1
ATOM 1451 C CA . VAL A 1 184 ? 21.794 10.722 23.773 1.00 76.06 184 VAL A CA 1
ATOM 1452 C C . VAL A 1 184 ? 22.697 9.487 23.721 1.00 76.06 184 VAL A C 1
ATOM 1454 O O . VAL A 1 184 ? 23.437 9.227 24.674 1.00 76.06 184 VAL A O 1
ATOM 1457 N N . PHE A 1 185 ? 22.669 8.713 22.627 1.00 77.38 185 PHE A N 1
ATOM 1458 C CA . PHE A 1 185 ? 23.553 7.578 22.457 1.00 77.38 185 PHE A CA 1
ATOM 1459 C C . PHE A 1 185 ? 25.000 8.060 22.370 1.00 77.38 185 PHE A C 1
ATOM 1461 O O . PHE A 1 185 ? 25.501 8.528 21.350 1.00 77.38 185 PHE A O 1
ATOM 1468 N N . LYS A 1 186 ? 25.707 7.912 23.485 1.00 76.25 186 LYS A N 1
ATOM 1469 C CA . LYS A 1 186 ? 27.158 7.991 23.506 1.00 76.25 186 LYS A CA 1
ATOM 1470 C C . LYS A 1 186 ? 27.682 6.610 23.171 1.00 76.25 186 LYS A C 1
ATOM 1472 O O . LYS A 1 186 ? 27.388 5.654 23.892 1.00 76.25 186 LYS A O 1
ATOM 1477 N N . MET A 1 187 ? 28.480 6.516 22.107 1.00 70.31 187 MET A N 1
ATOM 1478 C CA . MET A 1 187 ? 29.298 5.327 21.907 1.00 70.31 187 MET A CA 1
ATOM 1479 C C . MET A 1 187 ? 30.061 5.055 23.208 1.00 70.31 187 MET A C 1
ATOM 1481 O O . MET A 1 187 ? 30.675 5.980 23.752 1.00 70.31 187 MET A O 1
ATOM 1485 N N . PRO A 1 188 ? 30.020 3.818 23.729 1.00 75.19 188 PRO A N 1
ATOM 1486 C CA . PRO A 1 188 ? 30.891 3.446 24.825 1.00 75.19 188 PRO A CA 1
ATOM 1487 C C . PRO A 1 188 ? 32.332 3.753 24.422 1.00 75.19 188 PRO A C 1
ATOM 1489 O O . PRO A 1 188 ? 32.711 3.535 23.267 1.00 75.19 188 PRO A O 1
ATOM 1492 N N . ASN A 1 189 ? 33.136 4.241 25.365 1.00 82.06 189 ASN A N 1
ATOM 1493 C CA . ASN A 1 189 ? 34.562 4.400 25.112 1.00 82.06 189 ASN A CA 1
ATOM 1494 C C . ASN A 1 189 ? 35.146 3.055 24.640 1.00 82.06 189 ASN A C 1
ATOM 1496 O O . ASN A 1 189 ? 34.756 2.011 25.182 1.00 82.06 189 ASN A O 1
ATOM 1500 N N . PRO A 1 190 ? 36.064 3.063 23.655 1.00 80.44 190 PRO A N 1
ATOM 1501 C CA . PRO A 1 190 ? 36.734 1.846 23.232 1.00 80.44 190 PRO A CA 1
ATOM 1502 C C . PRO A 1 190 ? 37.408 1.206 24.447 1.00 80.44 190 PRO A C 1
ATOM 1504 O O . PRO A 1 190 ? 38.211 1.844 25.129 1.00 80.44 190 PRO A O 1
ATOM 1507 N N . LYS A 1 191 ? 37.036 -0.039 24.743 1.00 84.19 191 LYS A N 1
ATOM 1508 C CA . LYS A 1 191 ? 37.632 -0.819 25.829 1.00 84.19 191 LYS A CA 1
ATOM 1509 C C . LYS A 1 191 ? 38.987 -1.350 25.375 1.00 84.19 191 LYS A C 1
ATOM 1511 O O . LYS A 1 191 ? 39.138 -1.727 24.212 1.00 84.19 191 LYS A O 1
ATOM 1516 N N . SER A 1 192 ? 39.962 -1.392 26.282 1.00 88.44 192 SER A N 1
ATOM 1517 C CA . SER A 1 192 ? 41.224 -2.082 26.010 1.00 88.44 192 SER A CA 1
ATOM 1518 C C . SER A 1 192 ? 40.977 -3.581 25.813 1.00 88.44 192 SER A C 1
ATOM 1520 O O . SER A 1 192 ? 39.963 -4.131 26.250 1.00 88.44 192 SER A O 1
ATOM 1522 N N . GLU A 1 193 ? 41.913 -4.267 25.162 1.00 85.12 193 GLU A N 1
ATOM 1523 C CA . GLU A 1 193 ? 41.802 -5.709 24.921 1.00 85.12 193 GLU A CA 1
ATOM 1524 C C . GLU A 1 193 ? 41.667 -6.510 26.232 1.00 85.12 193 GLU A C 1
ATOM 1526 O O . GLU A 1 193 ? 40.935 -7.496 26.302 1.00 85.12 193 GLU A O 1
ATOM 1531 N N . GLU A 1 194 ? 42.322 -6.046 27.296 1.00 86.19 194 GLU A N 1
ATOM 1532 C CA . GLU A 1 194 ? 42.245 -6.612 28.647 1.00 86.19 194 GLU A CA 1
ATOM 1533 C C . GLU A 1 194 ? 40.849 -6.441 29.255 1.00 86.19 194 GLU A C 1
ATOM 1535 O O . GLU A 1 194 ? 40.279 -7.402 29.769 1.00 86.19 194 GLU A O 1
ATOM 1540 N N . GLN A 1 195 ? 40.255 -5.251 29.118 1.00 85.25 195 GLN A N 1
ATOM 1541 C CA . GLN A 1 195 ? 38.897 -4.963 29.590 1.00 85.25 195 GLN A CA 1
ATOM 1542 C C . GLN A 1 195 ? 37.843 -5.795 28.851 1.00 85.25 195 GLN A C 1
ATOM 1544 O O . GLN A 1 195 ? 36.898 -6.279 29.471 1.00 85.25 195 GLN A O 1
ATOM 1549 N N . LEU A 1 196 ? 38.008 -5.999 27.539 1.00 83.81 196 LEU A N 1
ATOM 1550 C CA . LEU A 1 196 ? 37.120 -6.853 26.742 1.00 83.81 196 LEU A CA 1
ATOM 1551 C C . LEU A 1 196 ? 37.200 -8.319 27.182 1.00 83.81 196 LEU A C 1
ATOM 1553 O O . LEU A 1 196 ? 36.170 -8.979 27.312 1.00 83.81 196 LEU A O 1
ATOM 1557 N N . LYS A 1 197 ? 38.413 -8.826 27.440 1.00 82.81 197 LYS A N 1
ATOM 1558 C CA . LYS A 1 197 ? 38.628 -10.194 27.941 1.00 82.81 197 LYS A CA 1
ATOM 1559 C C . LYS A 1 197 ? 38.023 -10.381 29.329 1.00 82.81 197 LYS A C 1
ATOM 1561 O O . LYS A 1 197 ? 37.374 -11.391 29.585 1.00 82.81 197 LYS A O 1
ATOM 1566 N N . GLU A 1 198 ? 38.204 -9.412 30.217 1.00 87.38 198 GLU A N 1
ATOM 1567 C CA . GLU A 1 198 ? 37.666 -9.473 31.573 1.00 87.38 198 GLU A CA 1
ATOM 1568 C C . GLU A 1 198 ? 36.132 -9.423 31.593 1.00 87.38 198 GLU A C 1
ATOM 1570 O O . GLU A 1 198 ? 35.487 -10.177 32.323 1.00 87.38 198 GLU A O 1
ATOM 1575 N N . GLU A 1 199 ? 35.535 -8.585 30.748 1.00 84.31 199 GLU A N 1
ATOM 1576 C CA . GLU A 1 199 ? 34.087 -8.494 30.597 1.00 84.31 199 GLU A CA 1
ATOM 1577 C C . GLU A 1 199 ? 33.495 -9.752 29.958 1.00 84.31 199 GLU A C 1
ATOM 1579 O O . GLU A 1 199 ? 32.452 -10.223 30.403 1.00 84.31 199 GLU A O 1
ATOM 1584 N N . TRP A 1 200 ? 34.183 -10.350 28.983 1.00 79.12 200 TRP A N 1
ATOM 1585 C CA . TRP A 1 200 ? 33.801 -11.641 28.412 1.00 79.12 200 TRP A CA 1
ATOM 1586 C C . TRP A 1 200 ? 33.841 -12.764 29.454 1.00 79.12 200 TRP A C 1
ATOM 1588 O O . TRP A 1 200 ? 32.926 -13.580 29.517 1.00 79.12 200 TRP A O 1
ATOM 1598 N N . ASN A 1 201 ? 34.865 -12.776 30.310 1.00 82.62 201 ASN A N 1
ATOM 1599 C CA . ASN A 1 201 ? 34.999 -13.757 31.388 1.00 82.62 201 ASN A CA 1
ATOM 1600 C C . ASN A 1 201 ? 33.958 -13.559 32.503 1.00 82.62 201 ASN A C 1
ATOM 1602 O O . ASN A 1 201 ? 33.594 -14.520 33.178 1.00 82.62 201 ASN A O 1
ATOM 1606 N N . ARG A 1 202 ? 33.480 -12.322 32.705 1.00 84.50 202 ARG A N 1
ATOM 1607 C CA . ARG A 1 202 ? 32.382 -11.990 33.630 1.00 84.50 202 ARG A CA 1
ATOM 1608 C C . ARG A 1 202 ? 30.995 -12.118 33.010 1.00 84.50 202 ARG A C 1
ATOM 1610 O O . ARG A 1 202 ? 30.013 -12.158 33.754 1.00 84.50 202 ARG A O 1
ATOM 1617 N N . ALA A 1 203 ? 30.887 -12.147 31.685 1.00 77.50 203 ALA A N 1
ATOM 1618 C CA . ALA A 1 203 ? 29.616 -12.321 31.013 1.00 77.50 203 ALA A CA 1
ATOM 1619 C C . ALA A 1 203 ? 29.051 -13.688 31.414 1.00 77.50 203 ALA A C 1
ATOM 1621 O O . ALA A 1 203 ? 29.679 -14.728 31.216 1.00 77.50 203 ALA A O 1
ATOM 1622 N N . GLY A 1 204 ? 27.870 -13.676 32.034 1.00 73.69 204 GLY A N 1
ATOM 1623 C CA . GLY A 1 204 ? 27.173 -14.895 32.425 1.00 73.69 204 GLY A CA 1
ATOM 1624 C C . GLY A 1 204 ? 26.868 -15.801 31.223 1.00 73.69 204 GLY A C 1
ATOM 1625 O O . GLY A 1 204 ? 27.143 -15.443 30.073 1.00 73.69 204 GLY A O 1
ATOM 1626 N N . PRO A 1 205 ? 26.265 -16.980 31.456 1.00 74.75 205 PRO A N 1
ATOM 1627 C CA . PRO A 1 205 ? 25.846 -17.855 30.370 1.00 74.75 205 PRO A CA 1
ATOM 1628 C C . PRO A 1 205 ? 25.044 -17.050 29.349 1.00 74.75 205 PRO A C 1
ATOM 1630 O O . PRO A 1 205 ? 24.150 -16.284 29.718 1.00 74.75 205 PRO A O 1
ATOM 1633 N N . ARG A 1 206 ? 25.418 -17.203 28.071 1.00 63.59 206 ARG A N 1
ATOM 1634 C CA . ARG A 1 206 ? 24.815 -16.484 26.945 1.00 63.59 206 ARG A CA 1
ATOM 1635 C C . ARG A 1 206 ? 23.292 -16.516 27.134 1.00 63.59 206 ARG A C 1
ATOM 1637 O O . ARG A 1 206 ? 22.779 -17.622 27.347 1.00 63.59 206 ARG A O 1
ATOM 1644 N N . PRO A 1 207 ? 22.586 -15.363 27.121 1.00 64.12 207 PRO A N 1
ATOM 1645 C CA . PRO A 1 207 ? 21.144 -15.348 27.309 1.00 64.12 207 PRO A CA 1
ATOM 1646 C C . PRO A 1 207 ? 20.552 -16.414 26.405 1.00 64.12 207 PRO A C 1
ATOM 1648 O O . PRO A 1 207 ? 20.875 -16.447 25.211 1.00 64.12 207 PRO A O 1
ATOM 1651 N N . ARG A 1 208 ? 19.777 -17.342 26.983 1.00 56.06 208 ARG A N 1
ATOM 1652 C CA . ARG A 1 208 ? 19.091 -18.340 26.164 1.00 56.06 208 ARG A CA 1
ATOM 1653 C C . ARG A 1 208 ? 18.370 -17.568 25.061 1.00 56.06 208 ARG A C 1
ATOM 1655 O O . ARG A 1 208 ? 17.789 -16.525 25.387 1.00 56.06 208 ARG A O 1
ATOM 1662 N N . PRO A 1 209 ? 18.450 -18.019 23.793 1.00 64.62 209 PRO A N 1
ATOM 1663 C CA . PRO A 1 209 ? 17.658 -17.422 22.733 1.00 64.62 209 PRO A CA 1
ATOM 1664 C C . PRO A 1 209 ? 16.259 -17.214 23.286 1.00 64.62 209 PRO A C 1
ATOM 1666 O O . PRO A 1 209 ? 15.741 -18.122 23.950 1.00 64.62 209 PRO A O 1
ATOM 1669 N N . LEU A 1 210 ? 15.704 -16.012 23.098 1.00 52.72 210 LEU A N 1
ATOM 1670 C CA . LEU A 1 210 ? 14.306 -15.796 23.443 1.00 52.72 210 LEU A CA 1
ATOM 1671 C C . LEU A 1 210 ? 13.541 -16.993 22.874 1.00 52.72 210 LEU A C 1
ATOM 1673 O O . LEU A 1 210 ? 13.824 -17.371 21.727 1.00 52.72 210 LEU A O 1
ATOM 1677 N N . PRO A 1 211 ? 12.674 -17.644 23.673 1.00 58.44 211 PRO A N 1
ATOM 1678 C CA . PRO A 1 211 ? 11.873 -18.727 23.141 1.00 58.44 211 PRO A CA 1
ATOM 1679 C C . PRO A 1 211 ? 11.233 -18.214 21.851 1.00 58.44 211 PRO A C 1
ATOM 1681 O O . PRO A 1 211 ? 10.905 -17.018 21.784 1.00 58.44 211 PRO A O 1
ATOM 1684 N N . PRO A 1 212 ? 11.129 -19.062 20.812 1.00 60.72 212 PRO A N 1
ATOM 1685 C CA . PRO A 1 212 ? 10.449 -18.652 19.599 1.00 60.72 212 PRO A CA 1
ATOM 1686 C C . PRO A 1 212 ? 9.124 -18.003 20.017 1.00 60.72 212 PRO A C 1
ATOM 1688 O O . PRO A 1 212 ? 8.489 -18.500 20.959 1.00 60.72 212 PRO A O 1
ATOM 1691 N N . PRO A 1 213 ? 8.758 -16.851 19.422 1.00 55.44 213 PRO A N 1
ATOM 1692 C CA . PRO A 1 213 ? 7.468 -16.248 19.713 1.00 55.44 213 PRO A CA 1
ATOM 1693 C C . PRO A 1 213 ? 6.411 -17.351 19.612 1.00 55.44 213 PRO A C 1
ATOM 1695 O O . PRO A 1 213 ? 6.546 -18.202 18.728 1.00 55.44 213 PRO A O 1
ATOM 1698 N N . PRO A 1 214 ? 5.435 -17.393 20.539 1.00 66.94 214 PRO A N 1
ATOM 1699 C CA . PRO A 1 214 ? 4.431 -18.443 20.531 1.00 66.94 214 PRO A CA 1
ATOM 1700 C C . PRO A 1 214 ? 3.865 -18.554 19.122 1.00 66.94 214 PRO A C 1
ATOM 1702 O O . PRO A 1 214 ? 3.614 -17.520 18.489 1.00 66.94 214 PRO A O 1
ATOM 1705 N N . ASP A 1 215 ? 3.727 -19.789 18.632 1.00 56.56 215 ASP A N 1
ATOM 1706 C CA . ASP A 1 215 ? 3.144 -20.030 17.319 1.00 56.56 215 ASP A CA 1
ATOM 1707 C C . ASP A 1 215 ? 1.867 -19.201 17.220 1.00 56.56 215 ASP A C 1
ATOM 1709 O O . ASP A 1 215 ? 1.029 -19.214 18.135 1.00 56.56 215 ASP A O 1
ATOM 1713 N N . ARG A 1 216 ? 1.739 -18.417 16.138 1.00 64.69 216 ARG A N 1
ATOM 1714 C CA . ARG A 1 216 ? 0.476 -17.721 15.894 1.00 64.69 216 ARG A CA 1
ATOM 1715 C C . ARG A 1 216 ? -0.623 -18.785 15.932 1.00 64.69 216 ARG A C 1
ATOM 1717 O O . ARG A 1 216 ? -0.383 -19.898 15.453 1.00 64.69 216 ARG A O 1
ATOM 1724 N N . PRO A 1 217 ? -1.814 -18.477 16.466 1.00 65.94 217 PRO A N 1
ATOM 1725 C CA . PRO A 1 217 ? -2.938 -19.385 16.338 1.00 65.94 217 PRO A CA 1
ATOM 1726 C C . PRO A 1 217 ? -3.075 -19.753 14.862 1.00 65.94 217 PRO A C 1
ATOM 1728 O O . PRO A 1 217 ? -3.256 -18.860 14.033 1.00 65.94 217 PRO A O 1
ATOM 1731 N N . VAL A 1 218 ? -2.919 -21.041 14.545 1.00 48.75 218 VAL A N 1
ATOM 1732 C CA . VAL A 1 218 ? -3.198 -21.543 13.202 1.00 48.75 218 VAL A CA 1
ATOM 1733 C C . VAL A 1 218 ? -4.695 -21.396 13.032 1.00 48.75 218 VAL A C 1
ATOM 1735 O O . VAL A 1 218 ? -5.478 -22.139 13.636 1.00 48.75 218 VAL A O 1
ATOM 1738 N N . TYR A 1 219 ? -5.100 -20.376 12.288 1.00 66.75 219 TYR A N 1
ATOM 1739 C CA . TYR A 1 219 ? -6.510 -20.168 12.028 1.00 66.75 219 TYR A CA 1
ATOM 1740 C C . TYR A 1 219 ? -7.008 -21.312 11.149 1.00 66.75 219 TYR A C 1
ATOM 1742 O O . TYR A 1 219 ? -6.266 -21.875 10.348 1.00 66.75 219 TYR A O 1
ATOM 1750 N N . GLN A 1 220 ? -8.283 -21.668 11.285 1.00 47.38 220 GLN A N 1
ATOM 1751 C CA . GLN A 1 220 ? -8.863 -22.795 10.552 1.00 47.38 220 GLN A CA 1
ATOM 1752 C C . GLN A 1 220 ? -8.680 -22.666 9.024 1.00 47.38 220 GLN A C 1
ATOM 1754 O O . GLN A 1 220 ? -8.486 -23.676 8.361 1.00 47.38 220 GLN A O 1
ATOM 1759 N N . HIS A 1 221 ? -8.619 -21.432 8.502 1.00 57.22 221 HIS A N 1
ATOM 1760 C CA . HIS A 1 221 ? -8.356 -21.138 7.088 1.00 57.22 221 HIS A CA 1
ATOM 1761 C C . HIS A 1 221 ? -6.907 -21.404 6.635 1.00 57.22 221 HIS A C 1
ATOM 1763 O O . HIS A 1 221 ? -6.670 -21.579 5.449 1.00 57.22 221 HIS A O 1
ATOM 1769 N N . GLU A 1 222 ? -5.932 -21.474 7.548 1.00 48.19 222 GLU A N 1
ATOM 1770 C CA . GLU A 1 222 ? -4.521 -21.764 7.225 1.00 48.19 222 GLU A CA 1
ATOM 1771 C C . GLU A 1 222 ? -4.247 -23.276 7.111 1.00 48.19 222 GLU A C 1
ATOM 1773 O O . GLU A 1 222 ? -3.226 -23.684 6.563 1.00 48.19 222 GLU A O 1
ATOM 1778 N N . LYS A 1 223 ? -5.163 -24.132 7.597 1.00 46.34 223 LYS A N 1
ATOM 1779 C CA . LYS A 1 223 ? -5.093 -25.594 7.405 1.00 46.34 223 LYS A CA 1
ATOM 1780 C C . LYS A 1 223 ? -5.543 -26.045 6.015 1.00 46.34 223 LYS A C 1
ATOM 1782 O O . LYS A 1 223 ? -5.291 -27.191 5.655 1.00 46.34 223 LYS A O 1
ATOM 1787 N N . GLU A 1 224 ? -6.188 -25.167 5.252 1.00 42.94 224 GLU A N 1
ATOM 1788 C CA . GLU A 1 224 ? -6.731 -25.485 3.927 1.00 42.94 224 GLU A CA 1
ATOM 1789 C C . GLU A 1 224 ? -5.758 -25.201 2.772 1.00 42.94 224 GLU A C 1
ATOM 1791 O O . GLU A 1 224 ? -6.125 -25.378 1.617 1.00 42.94 224 GLU A O 1
ATOM 1796 N N . GLY A 1 225 ? -4.494 -24.870 3.066 1.00 38.44 225 GLY A N 1
ATOM 1797 C CA . GLY A 1 225 ? -3.418 -24.928 2.071 1.00 38.44 225 GLY A CA 1
ATOM 1798 C C . GLY A 1 225 ? -3.534 -23.919 0.925 1.00 38.44 225 GLY A C 1
ATOM 1799 O O . GLY A 1 225 ? -3.240 -24.281 -0.213 1.00 38.44 225 GLY A O 1
ATOM 1800 N N . TRP A 1 226 ? -3.922 -22.679 1.232 1.00 34.53 226 TRP A N 1
ATOM 1801 C CA . TRP A 1 226 ? -3.801 -21.532 0.326 1.00 34.53 226 TRP A CA 1
ATOM 1802 C C . TRP A 1 226 ? -2.681 -20.598 0.778 1.00 34.53 226 TRP A C 1
ATOM 1804 O O . TRP A 1 226 ? -2.650 -20.258 1.984 1.00 34.53 226 TRP A O 1
#

Secondary structure (DSSP, 8-state):
--GGGGS-SS-GGGHHHHHHHHHHHHHH----HHHHHHHHHHHHHHHTTSS-EEEE-----HHHHHHHT-GGGS-THHHHHHHHHHHHHHHTTS--S-SS--HHHHHHTT-SPPPHHHHHHHHHHTT--TT-EEEE-SSPPTT-GGGGHHHHHH-TEEEEHHHHS-HHHHHTT-SPPPPPPP---PPPPPPPHHHHHHHHHHS-S-----PPPPPPP--GGGGG--

InterPro domains:
  IPR019378 GDP-fucose protein O-fucosyltransferase [PF10250] (13-175)

Organism: NCBI:txid34289